Protein AF-A0A4Q9MGA5-F1 (afdb_monomer_lite)

pLDDT: mean 70.32, std 25.17, range [24.25, 98.25]

Structure (mmCIF, N/CA/C/O backbone):
data_AF-A0A4Q9MGA5-F1
#
_entry.id   AF-A0A4Q9MGA5-F1
#
loop_
_atom_site.group_PDB
_atom_site.id
_atom_site.type_symbol
_atom_site.label_atom_id
_atom_site.label_alt_id
_atom_site.label_comp_id
_atom_site.label_asym_id
_atom_site.label_entity_id
_atom_site.label_seq_id
_atom_site.pdbx_PDB_ins_code
_atom_site.Cartn_x
_atom_site.Cartn_y
_atom_site.Cartn_z
_atom_site.occupancy
_atom_site.B_iso_or_equiv
_atom_site.auth_seq_id
_atom_site.auth_comp_id
_atom_site.auth_asym_id
_atom_site.auth_atom_id
_atom_site.pdbx_PDB_model_num
ATOM 1 N N . MET A 1 1 ? -52.720 41.894 -18.701 1.00 39.31 1 MET A N 1
ATOM 2 C CA . MET A 1 1 ? -53.479 40.623 -18.697 1.00 39.31 1 MET A CA 1
ATOM 3 C C . MET A 1 1 ? -52.448 39.503 -18.619 1.00 39.31 1 MET A C 1
ATOM 5 O O . MET A 1 1 ? -51.791 39.225 -19.604 1.00 39.31 1 MET A O 1
ATOM 9 N N . SER A 1 2 ? -51.943 39.285 -17.406 1.00 37.62 2 SER A N 1
ATOM 10 C CA . SER A 1 2 ? -52.193 38.121 -16.534 1.00 37.62 2 SER A CA 1
ATOM 11 C C . SER A 1 2 ? -51.268 36.946 -16.867 1.00 37.62 2 SER A C 1
ATOM 13 O O . SER A 1 2 ? -51.545 36.134 -17.742 1.00 37.62 2 SER A O 1
ATOM 15 N N . ALA A 1 3 ? -50.133 36.943 -16.165 1.00 36.16 3 ALA A N 1
ATOM 16 C CA . ALA A 1 3 ? -49.155 35.871 -16.099 1.00 36.16 3 ALA A CA 1
ATOM 17 C C . ALA A 1 3 ? -49.636 34.812 -15.098 1.00 36.16 3 ALA A C 1
ATOM 19 O O . ALA A 1 3 ? -50.044 35.142 -13.984 1.00 36.16 3 ALA A O 1
ATOM 20 N N . SER A 1 4 ? -49.578 33.544 -15.494 1.00 39.25 4 SER A N 1
ATOM 21 C CA . SER A 1 4 ? -49.931 32.397 -14.660 1.00 39.25 4 SER A CA 1
ATOM 22 C C . SER A 1 4 ? -48.732 31.993 -13.800 1.00 39.25 4 SER A C 1
ATOM 24 O O . SER A 1 4 ? -47.827 31.297 -14.255 1.00 39.25 4 SER A O 1
ATOM 26 N N . SER A 1 5 ? -48.721 32.446 -12.551 1.00 34.19 5 SER A N 1
ATOM 27 C CA . SER A 1 5 ? -47.834 31.980 -11.486 1.00 34.19 5 SER A CA 1
ATOM 28 C C . SER A 1 5 ? -48.540 30.883 -10.683 1.00 34.19 5 SER A C 1
ATOM 30 O O . SER A 1 5 ? -49.510 31.139 -9.974 1.00 34.19 5 SER A O 1
ATOM 32 N N . VAL A 1 6 ? -48.053 29.644 -10.790 1.00 43.38 6 VAL A N 1
ATOM 33 C CA . VAL A 1 6 ? -48.483 28.529 -9.933 1.00 43.38 6 VAL A CA 1
ATOM 34 C C . VAL A 1 6 ? -47.549 28.445 -8.728 1.00 43.38 6 VAL A C 1
ATOM 36 O O . VAL A 1 6 ? -46.336 28.308 -8.863 1.00 43.38 6 VAL A O 1
ATOM 39 N N . TRP A 1 7 ? -48.151 28.559 -7.548 1.00 28.73 7 TRP A N 1
ATOM 40 C CA . TRP A 1 7 ? -47.570 28.340 -6.227 1.00 28.73 7 TRP A CA 1
ATOM 41 C C . TRP A 1 7 ? -47.505 26.847 -5.884 1.00 28.73 7 TRP A C 1
ATOM 43 O O . TRP A 1 7 ? -48.464 26.136 -6.155 1.00 28.73 7 TRP A O 1
ATOM 53 N N . TYR A 1 8 ? -46.435 26.413 -5.206 1.00 29.47 8 TYR A N 1
ATOM 54 C CA . TYR A 1 8 ? -46.438 25.489 -4.050 1.00 29.47 8 TYR A CA 1
ATOM 55 C C . TYR A 1 8 ? -45.022 25.458 -3.417 1.00 29.47 8 TYR A C 1
ATOM 57 O O . TYR A 1 8 ? -44.086 25.988 -4.017 1.00 29.47 8 TYR A O 1
ATOM 65 N N . PRO A 1 9 ? -44.840 25.001 -2.160 1.00 41.81 9 PRO A N 1
ATOM 66 C CA . PRO A 1 9 ? -44.128 25.759 -1.145 1.00 41.81 9 PRO A CA 1
ATOM 67 C C . PRO A 1 9 ? -42.752 25.180 -0.801 1.00 41.81 9 PRO A C 1
ATOM 69 O O . PRO A 1 9 ? -42.414 24.032 -1.086 1.00 41.81 9 PRO A O 1
ATOM 72 N N . ALA A 1 10 ? -41.976 26.005 -0.105 1.00 34.06 10 ALA A N 1
ATOM 73 C CA . ALA A 1 10 ? -40.736 25.633 0.546 1.00 34.06 10 ALA A CA 1
ATOM 74 C C . ALA A 1 10 ? -40.945 24.513 1.581 1.00 34.06 10 ALA A C 1
ATOM 76 O O . ALA A 1 10 ? -41.690 24.685 2.544 1.00 34.06 10 ALA A O 1
ATOM 77 N N . ILE A 1 11 ? -40.201 23.415 1.438 1.00 32.91 11 ILE A N 1
ATOM 78 C CA . ILE A 1 11 ? -39.849 22.530 2.552 1.00 32.91 11 ILE A CA 1
ATOM 79 C C . ILE A 1 11 ? -38.328 22.361 2.553 1.00 32.91 11 ILE A C 1
ATOM 81 O O . ILE A 1 11 ? -37.720 21.808 1.640 1.00 32.91 11 ILE A O 1
ATOM 85 N N . LEU A 1 12 ? -37.735 22.907 3.611 1.00 34.09 12 LEU A N 1
ATOM 86 C CA . LEU A 1 12 ? -36.367 22.707 4.067 1.00 34.09 12 LEU A CA 1
ATOM 87 C C . LEU A 1 12 ? -36.059 21.216 4.246 1.00 34.09 12 LEU A C 1
ATOM 89 O O . LEU A 1 12 ? -36.793 20.558 4.973 1.00 34.09 12 LEU A O 1
ATOM 93 N N . GLN A 1 13 ? -34.925 20.734 3.721 1.00 33.53 13 GLN A N 1
ATOM 94 C CA . GLN A 1 13 ? -34.090 19.709 4.371 1.00 33.53 13 GLN A CA 1
ATOM 95 C C . GLN A 1 13 ? -32.756 19.492 3.625 1.00 33.53 13 GLN A C 1
ATOM 97 O O . GLN A 1 13 ? -32.702 19.020 2.497 1.00 33.53 13 GLN A O 1
ATOM 102 N N . HIS A 1 14 ? -31.656 19.790 4.312 1.00 27.55 14 HIS A N 1
ATOM 103 C CA . HIS A 1 14 ? -30.298 19.278 4.084 1.00 27.55 14 HIS A CA 1
ATOM 104 C C . HIS A 1 14 ? -29.756 18.872 5.473 1.00 27.55 14 HIS A C 1
ATOM 106 O O . HIS A 1 14 ? -30.217 19.429 6.471 1.00 27.55 14 HIS A O 1
ATOM 112 N N . PRO A 1 15 ? -28.654 18.112 5.593 1.00 44.75 15 PRO A N 1
ATOM 113 C CA . PRO A 1 15 ? -28.299 16.857 4.929 1.00 44.75 15 PRO A CA 1
ATOM 114 C C . PRO A 1 15 ? -27.906 15.786 5.982 1.00 44.75 15 PRO A C 1
ATOM 116 O O . PRO A 1 15 ? -27.293 16.105 7.000 1.00 44.75 15 PRO A O 1
ATOM 119 N N . VAL A 1 16 ? -28.187 14.500 5.747 1.00 32.81 16 VAL A N 1
ATOM 120 C CA . VAL A 1 16 ? -27.732 13.416 6.642 1.00 32.81 16 VAL A CA 1
ATOM 121 C C . VAL A 1 16 ? -26.897 12.399 5.865 1.00 32.81 16 VAL A C 1
ATOM 123 O O . VAL A 1 16 ? -27.355 11.787 4.908 1.00 32.81 16 VAL A O 1
ATOM 126 N N . GLN A 1 17 ? -25.635 12.306 6.287 1.00 29.30 17 GLN A N 1
ATOM 127 C CA . GLN A 1 17 ? -24.758 11.133 6.327 1.00 29.30 17 GLN A CA 1
ATOM 128 C C . GLN A 1 17 ? -25.107 9.966 5.385 1.00 29.30 17 GLN A C 1
ATOM 130 O O . GLN A 1 17 ? -25.920 9.106 5.709 1.00 29.30 17 GLN A O 1
ATOM 135 N N . LYS A 1 18 ? -24.363 9.838 4.280 1.00 28.56 18 LYS A N 1
ATOM 136 C CA . LYS A 1 18 ? -24.155 8.533 3.639 1.00 28.56 18 LYS A CA 1
ATOM 137 C C . LYS A 1 18 ? -22.958 7.855 4.300 1.00 28.56 18 LYS A C 1
ATOM 139 O O . LYS A 1 18 ? -21.831 7.953 3.826 1.00 28.56 18 LYS A O 1
ATOM 144 N N . ALA A 1 19 ? -23.215 7.200 5.427 1.00 26.45 19 ALA A N 1
ATOM 145 C CA . ALA A 1 19 ? -22.394 6.085 5.870 1.00 26.45 19 ALA A CA 1
ATOM 146 C C . ALA A 1 19 ? -22.799 4.861 5.037 1.00 26.45 19 ALA A C 1
ATOM 148 O O . ALA A 1 19 ? -23.989 4.574 4.897 1.00 26.45 19 ALA A O 1
ATOM 149 N N . CYS A 1 20 ? -21.824 4.156 4.465 1.00 24.75 20 CYS A N 1
ATOM 150 C CA . CYS A 1 20 ? -22.040 2.843 3.868 1.00 24.75 20 CYS A CA 1
ATOM 151 C C . CYS A 1 20 ? -22.526 1.881 4.960 1.00 24.75 20 CYS A C 1
ATOM 153 O O . CYS A 1 20 ? -21.733 1.327 5.716 1.00 24.75 20 CYS A O 1
ATOM 155 N N . ALA A 1 21 ? -23.843 1.715 5.060 1.00 25.19 21 ALA A N 1
ATOM 156 C CA . ALA A 1 21 ? -24.475 0.700 5.881 1.00 25.19 21 ALA A CA 1
ATOM 157 C C . ALA A 1 21 ? -24.429 -0.635 5.129 1.00 25.19 21 ALA A C 1
ATOM 159 O O . ALA A 1 21 ? -25.092 -0.819 4.107 1.00 25.19 21 ALA A O 1
ATOM 160 N N . PHE A 1 22 ? -23.635 -1.571 5.642 1.00 24.66 22 PHE A N 1
ATOM 161 C CA . PHE A 1 22 ? -23.699 -2.974 5.256 1.00 24.66 22 PHE A CA 1
ATOM 162 C C . PHE A 1 22 ? -24.961 -3.573 5.895 1.00 24.66 22 PHE A C 1
ATOM 164 O O . PHE A 1 22 ? -24.989 -3.880 7.086 1.00 24.66 22 PHE A O 1
ATOM 171 N N . SER A 1 23 ? -26.044 -3.657 5.120 1.00 24.25 23 SER A N 1
ATOM 172 C CA . SER A 1 23 ? -27.297 -4.288 5.541 1.00 24.25 23 SER A CA 1
ATOM 173 C C . SER A 1 23 ? -27.164 -5.808 5.425 1.00 24.25 23 SER A C 1
ATOM 175 O O . SER A 1 23 ? -27.094 -6.349 4.324 1.00 24.25 23 SER A O 1
ATOM 177 N N . MET A 1 24 ? -27.110 -6.508 6.561 1.00 25.66 24 MET A N 1
ATOM 178 C CA . MET A 1 24 ? -27.266 -7.963 6.618 1.00 25.66 24 MET A CA 1
ATOM 179 C C . MET A 1 24 ? -28.742 -8.307 6.837 1.00 25.66 24 MET A C 1
ATOM 181 O O . MET A 1 24 ? -29.230 -8.352 7.968 1.00 25.66 24 MET A O 1
ATOM 185 N N . THR A 1 25 ? -29.460 -8.598 5.756 1.00 28.58 25 THR A N 1
ATOM 186 C CA . THR A 1 25 ? -30.765 -9.261 5.826 1.00 28.58 25 THR A CA 1
ATOM 187 C C . THR A 1 25 ? -30.553 -10.736 6.177 1.00 28.58 25 THR A C 1
ATOM 189 O O . THR A 1 25 ? -29.944 -11.496 5.426 1.00 28.58 25 THR A O 1
ATOM 192 N N . ARG A 1 26 ? -31.050 -11.149 7.350 1.00 35.41 26 ARG A N 1
ATOM 193 C CA . ARG A 1 26 ? -31.116 -12.552 7.786 1.00 35.41 26 ARG A CA 1
ATOM 194 C C . ARG A 1 26 ? -31.927 -13.372 6.783 1.00 35.41 26 ARG A C 1
ATOM 196 O O . ARG A 1 26 ? -33.108 -13.096 6.606 1.00 35.41 26 ARG A O 1
ATOM 203 N N . ASN A 1 27 ? -31.351 -14.447 6.250 1.00 30.09 27 ASN A N 1
ATOM 204 C CA . ASN A 1 27 ? -32.138 -15.525 5.661 1.00 30.09 27 ASN A CA 1
ATOM 205 C C . ASN A 1 27 ? -31.703 -16.872 6.257 1.00 30.09 27 ASN A C 1
ATOM 207 O O . ASN A 1 27 ? -30.634 -17.399 5.958 1.00 30.09 27 ASN A O 1
ATOM 211 N N . ARG A 1 28 ? -32.532 -17.394 7.170 1.00 40.53 28 ARG A N 1
ATOM 212 C CA . ARG A 1 28 ? -32.479 -18.776 7.663 1.00 40.53 28 ARG A CA 1
ATOM 213 C C . ARG A 1 28 ? -33.199 -19.652 6.643 1.00 40.53 28 ARG A C 1
ATOM 215 O O . ARG A 1 28 ? -34.402 -19.489 6.488 1.00 40.53 28 ARG A O 1
ATOM 222 N N . ARG A 1 29 ? -32.498 -20.622 6.056 1.00 39.16 29 ARG A N 1
ATOM 223 C CA . ARG A 1 29 ? -33.018 -21.955 5.694 1.00 39.16 29 ARG A CA 1
ATOM 224 C C . ARG A 1 29 ? -31.826 -22.859 5.381 1.00 39.16 29 ARG A C 1
ATOM 226 O O . ARG A 1 29 ? -31.153 -22.683 4.374 1.00 39.16 29 ARG A O 1
ATOM 233 N N . PHE A 1 30 ? -31.555 -23.796 6.287 1.00 37.81 30 PHE A N 1
ATOM 234 C CA . PHE A 1 30 ? -30.649 -24.916 6.051 1.00 37.81 30 PHE A CA 1
ATOM 235 C C . PHE A 1 30 ? -31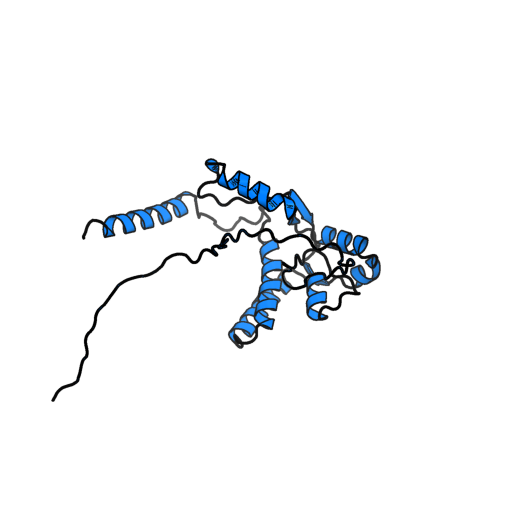.354 -25.903 5.113 1.00 37.81 30 PHE A C 1
ATOM 237 O O . PHE A 1 30 ? -32.365 -26.492 5.488 1.00 37.81 30 PHE A O 1
ATOM 244 N N . GLY A 1 31 ? -30.838 -26.038 3.892 1.00 35.66 31 GLY A N 1
ATOM 245 C CA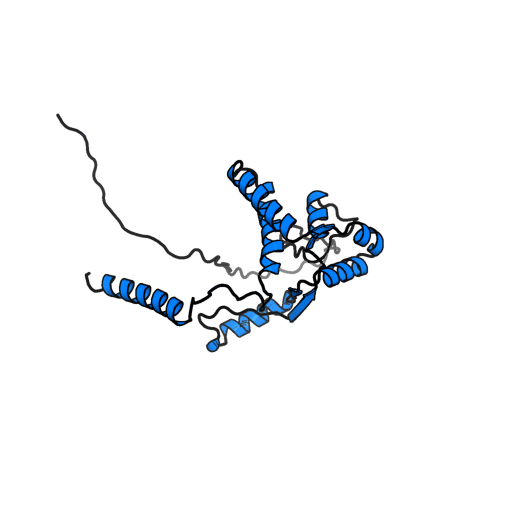 . GLY A 1 31 ? -31.177 -27.104 2.953 1.00 35.66 31 GLY A CA 1
ATOM 246 C C . GLY A 1 31 ? -30.044 -28.127 2.909 1.00 35.66 31 GLY A C 1
ATOM 247 O O . GLY A 1 31 ? -28.871 -27.764 2.939 1.00 35.66 31 GLY A O 1
ATOM 248 N N . SER A 1 32 ? -30.417 -29.400 2.895 1.00 37.56 32 SER A N 1
ATOM 249 C CA . SER A 1 32 ? -29.578 -30.597 2.988 1.00 37.56 32 SER A CA 1
ATOM 250 C C . SER A 1 32 ? -28.393 -30.651 2.012 1.00 37.56 32 SER A C 1
ATOM 252 O O . SER A 1 32 ? -28.552 -30.477 0.805 1.00 37.56 32 SER A O 1
ATOM 254 N N . LEU A 1 33 ? -27.221 -30.992 2.558 1.00 39.66 33 LEU A N 1
ATOM 255 C CA . LEU A 1 33 ? -25.966 -31.282 1.859 1.00 39.66 33 LEU A CA 1
ATOM 256 C C . LEU A 1 33 ? -26.106 -32.497 0.928 1.00 39.66 33 LEU A C 1
ATOM 258 O O . LEU A 1 33 ? -26.181 -33.636 1.388 1.00 39.66 33 LEU A O 1
ATOM 262 N N . SER A 1 34 ? -26.070 -32.248 -0.381 1.00 40.53 34 SER A N 1
ATOM 263 C CA . SER A 1 34 ? -25.799 -33.276 -1.388 1.00 40.53 34 SER A CA 1
ATOM 264 C C . SER A 1 34 ? -24.295 -33.560 -1.423 1.00 40.53 34 SER A C 1
ATOM 266 O O . SER A 1 34 ? -23.483 -32.683 -1.728 1.00 40.53 34 SER A O 1
ATOM 268 N N . LYS A 1 35 ? -23.918 -34.790 -1.067 1.00 48.59 35 LYS A N 1
ATOM 269 C CA . LYS A 1 35 ? -22.559 -35.319 -1.208 1.00 48.59 35 LYS A CA 1
ATOM 270 C C . LYS A 1 35 ? -22.405 -35.787 -2.650 1.00 48.59 35 LYS A C 1
ATOM 272 O O . LYS A 1 35 ? -22.886 -36.866 -2.956 1.00 48.59 35 LYS A O 1
ATOM 277 N N . ASN A 1 36 ? -21.829 -34.949 -3.511 1.00 41.47 36 ASN A N 1
ATOM 278 C CA . ASN A 1 36 ? -21.070 -35.312 -4.719 1.00 41.47 36 ASN A CA 1
ATOM 279 C C . ASN A 1 36 ? -20.791 -34.033 -5.518 1.00 41.47 36 ASN A C 1
ATOM 281 O O . ASN A 1 36 ? -21.505 -33.695 -6.456 1.00 41.47 36 ASN A O 1
ATOM 285 N N . SER A 1 37 ? -19.751 -33.298 -5.133 1.00 36.59 37 SER A N 1
ATOM 286 C CA . SER A 1 37 ? -19.197 -32.239 -5.975 1.00 36.59 37 SER A CA 1
ATOM 287 C C . SER A 1 37 ? -17.685 -32.302 -5.882 1.00 36.59 37 SER A C 1
ATOM 289 O O . SER A 1 37 ? -17.078 -31.849 -4.914 1.00 36.59 37 SER A O 1
ATOM 291 N N . THR A 1 38 ? -17.098 -32.909 -6.903 1.00 44.28 38 THR A N 1
ATOM 292 C CA . THR A 1 38 ? -15.671 -32.928 -7.197 1.00 44.28 38 THR A CA 1
ATOM 293 C C . THR A 1 38 ? -15.118 -31.506 -7.128 1.00 44.28 38 THR A C 1
ATOM 295 O O . THR A 1 38 ? -15.663 -30.574 -7.721 1.00 44.28 38 THR A O 1
ATOM 298 N N . SER A 1 39 ? -14.050 -31.345 -6.356 1.00 42.22 39 SER A N 1
ATOM 299 C CA . SER A 1 39 ? -13.408 -30.089 -5.983 1.00 42.22 39 SER A CA 1
ATOM 300 C C . SER A 1 39 ? -12.876 -29.335 -7.205 1.00 42.22 39 SER A C 1
ATOM 302 O O . SER A 1 39 ? -11.715 -29.469 -7.581 1.00 42.22 39 SER A O 1
ATOM 304 N N . ARG A 1 40 ? -13.718 -28.516 -7.837 1.00 35.62 40 ARG A N 1
ATOM 305 C CA . ARG A 1 40 ? -13.273 -27.483 -8.773 1.00 35.62 40 ARG A CA 1
ATOM 306 C C . ARG A 1 40 ? -13.128 -26.189 -7.982 1.00 35.62 40 ARG A C 1
ATOM 308 O O . ARG A 1 40 ? -14.116 -25.538 -7.650 1.00 35.62 40 ARG A O 1
ATOM 315 N N . THR A 1 41 ? -11.889 -25.836 -7.656 1.00 38.19 41 THR A N 1
ATOM 316 C CA . THR A 1 41 ? -11.497 -24.532 -7.110 1.00 38.19 41 THR A CA 1
ATOM 317 C C . THR A 1 41 ? -11.783 -23.443 -8.143 1.00 38.19 41 THR A C 1
ATOM 319 O O . THR A 1 41 ? -10.904 -22.974 -8.859 1.00 38.19 41 THR A O 1
ATOM 322 N N . HIS A 1 42 ? -13.042 -23.019 -8.235 1.00 31.94 42 HIS A N 1
ATOM 323 C CA . HIS A 1 42 ? -13.365 -21.714 -8.786 1.00 31.94 42 HIS A CA 1
ATOM 324 C C . HIS A 1 42 ? -12.850 -20.672 -7.789 1.00 31.94 42 HIS A C 1
ATOM 326 O O . HIS A 1 42 ? -13.506 -20.372 -6.792 1.00 31.94 42 HIS A O 1
ATOM 332 N N . LEU A 1 43 ? -11.654 -20.129 -8.045 1.00 34.03 43 LEU A N 1
ATOM 333 C CA . LEU A 1 43 ? -11.300 -18.817 -7.515 1.00 34.03 43 LEU A CA 1
ATOM 334 C C . LEU A 1 43 ? -12.329 -17.831 -8.073 1.00 34.03 43 LEU A C 1
ATOM 336 O O . LEU A 1 43 ? -12.260 -17.416 -9.227 1.00 34.03 43 LEU A O 1
ATOM 340 N N . SER A 1 44 ? -13.326 -17.522 -7.250 1.00 32.91 44 SER A N 1
ATOM 341 C CA . SER A 1 44 ? -14.288 -16.453 -7.468 1.00 32.91 44 SER A CA 1
ATOM 342 C C . SER A 1 44 ? -13.533 -15.133 -7.636 1.00 32.91 44 SER A C 1
ATOM 344 O O . SER A 1 44 ? -13.043 -14.554 -6.668 1.00 32.91 44 SER A O 1
ATOM 346 N N . THR A 1 45 ? -13.446 -14.654 -8.873 1.00 39.12 45 THR A N 1
ATOM 347 C CA . THR A 1 45 ? -12.823 -13.386 -9.279 1.00 39.12 45 THR A CA 1
ATOM 348 C C . THR A 1 45 ? -13.633 -12.142 -8.892 1.00 39.12 45 THR A C 1
ATOM 350 O O . THR A 1 45 ? -13.203 -11.030 -9.178 1.00 39.12 45 THR A O 1
ATOM 353 N N . SER A 1 46 ? -14.787 -12.273 -8.229 1.00 33.31 46 SER A N 1
ATOM 354 C CA . SER A 1 46 ? -15.751 -11.173 -8.060 1.00 33.31 46 SER A CA 1
ATOM 355 C C . SER A 1 46 ? -15.740 -10.473 -6.692 1.00 33.31 46 SER A C 1
ATOM 357 O O . SER A 1 46 ? -16.758 -9.930 -6.276 1.00 33.31 46 SER A O 1
ATOM 359 N N . GLY A 1 47 ? -14.617 -10.458 -5.971 1.00 35.97 47 GLY A N 1
ATOM 360 C CA . GLY A 1 47 ? -14.546 -9.780 -4.666 1.00 35.97 47 GLY A CA 1
ATOM 361 C C . GLY A 1 47 ? -13.142 -9.399 -4.210 1.00 35.97 47 GLY A C 1
ATOM 362 O O . GLY A 1 47 ? -12.897 -9.287 -3.012 1.00 35.97 47 GLY A O 1
ATOM 363 N N . GLY A 1 48 ? -12.202 -9.254 -5.146 1.00 38.88 48 GLY A N 1
ATOM 364 C CA . GLY A 1 48 ? -10.827 -8.899 -4.832 1.00 38.88 48 GLY A CA 1
ATOM 365 C C . GLY A 1 48 ? -10.731 -7.435 -4.428 1.00 38.88 48 GLY A C 1
ATOM 366 O O . GLY A 1 48 ? -10.574 -6.569 -5.282 1.00 38.88 48 GLY A O 1
ATOM 367 N N . GLY A 1 49 ? -10.766 -7.150 -3.127 1.00 40.00 49 GLY A N 1
ATOM 368 C CA . GLY A 1 49 ? -9.996 -6.026 -2.609 1.00 40.00 49 GLY A CA 1
ATOM 369 C C . GLY A 1 49 ? -8.546 -6.313 -2.973 1.00 40.00 49 GLY A C 1
ATOM 370 O O . GLY A 1 49 ? -7.883 -7.077 -2.274 1.00 40.00 49 GLY A O 1
ATOM 371 N N . CYS A 1 50 ? -8.107 -5.831 -4.138 1.00 47.28 50 CYS A N 1
ATOM 372 C CA . CYS A 1 50 ? -6.763 -6.062 -4.636 1.00 47.28 50 CYS A CA 1
ATOM 373 C C . CYS A 1 50 ? -5.813 -5.391 -3.654 1.00 47.28 50 CYS A C 1
ATOM 375 O O . CYS A 1 50 ? -5.583 -4.182 -3.710 1.00 47.28 50 CYS A O 1
ATOM 377 N N . ASN A 1 51 ? -5.303 -6.173 -2.706 1.00 59.78 51 ASN A N 1
ATOM 378 C CA . ASN A 1 51 ? -4.190 -5.761 -1.887 1.00 59.78 51 ASN A CA 1
ATOM 379 C C . ASN A 1 51 ? -2.977 -5.738 -2.827 1.00 59.78 51 ASN A C 1
ATOM 381 O O . ASN A 1 51 ? -2.222 -6.703 -2.901 1.00 59.78 51 ASN A O 1
ATOM 385 N N . ASN A 1 52 ? -2.831 -4.645 -3.589 1.00 66.75 52 ASN A N 1
ATOM 386 C CA . ASN A 1 52 ? -1.740 -4.370 -4.541 1.00 66.75 52 ASN A CA 1
ATOM 387 C C . ASN A 1 52 ? -0.381 -4.197 -3.837 1.00 66.75 52 ASN A C 1
ATOM 389 O O . ASN A 1 52 ? 0.544 -3.598 -4.373 1.00 66.75 52 ASN A O 1
ATOM 393 N N . PHE A 1 53 ? -0.287 -4.672 -2.599 1.00 78.81 53 PHE A N 1
ATOM 394 C CA . PHE A 1 53 ? 0.889 -4.619 -1.761 1.00 78.81 53 PHE A CA 1
ATOM 395 C C . PHE A 1 53 ? 1.950 -5.631 -2.199 1.00 78.81 53 PHE A C 1
ATOM 397 O O . PHE A 1 53 ? 3.137 -5.388 -2.006 1.00 78.81 53 PHE A O 1
ATOM 404 N N . LEU A 1 54 ? 1.533 -6.756 -2.795 1.00 89.62 54 LEU A N 1
ATOM 405 C CA . LEU A 1 54 ? 2.448 -7.729 -3.386 1.00 89.62 54 LEU A CA 1
ATOM 406 C C . LEU A 1 54 ? 2.498 -7.557 -4.911 1.00 89.62 54 LEU A C 1
ATOM 408 O O . LEU A 1 54 ? 1.438 -7.450 -5.537 1.00 89.62 54 LEU A O 1
ATOM 412 N N . PRO A 1 55 ? 3.697 -7.588 -5.519 1.00 91.56 55 PRO A N 1
ATOM 413 C CA . PRO A 1 55 ? 3.830 -7.558 -6.966 1.00 91.56 55 PRO A CA 1
ATOM 414 C C . PRO A 1 55 ? 3.203 -8.805 -7.588 1.00 91.56 55 PRO A C 1
ATOM 416 O O . PRO A 1 55 ? 3.364 -9.922 -7.085 1.00 91.56 55 PRO A O 1
ATOM 419 N N . LEU A 1 56 ? 2.503 -8.624 -8.705 1.00 91.69 56 LEU A N 1
ATOM 420 C CA . LEU A 1 56 ? 1.916 -9.742 -9.433 1.00 91.69 56 LEU A CA 1
ATOM 421 C C . LEU A 1 56 ? 3.014 -10.547 -10.148 1.00 91.69 56 LEU A C 1
ATOM 423 O O . LEU A 1 56 ? 3.937 -9.962 -10.716 1.00 91.69 56 LEU A O 1
ATOM 427 N N . PRO A 1 57 ? 2.942 -11.889 -10.153 1.00 92.12 57 PRO A N 1
ATOM 428 C CA . PRO A 1 57 ? 3.908 -12.708 -10.876 1.00 92.12 57 PRO A CA 1
ATOM 429 C C . PRO A 1 57 ? 3.769 -12.528 -12.392 1.00 92.12 57 PRO A C 1
ATOM 431 O O . PRO A 1 57 ? 2.702 -12.154 -12.891 1.00 92.12 57 PRO A O 1
ATOM 434 N N . ALA A 1 58 ? 4.824 -12.843 -13.147 1.00 88.56 58 ALA A N 1
ATOM 435 C CA . ALA A 1 58 ? 4.851 -12.670 -14.598 1.00 88.56 58 ALA A CA 1
ATOM 436 C C . ALA A 1 58 ? 3.810 -13.542 -15.315 1.00 88.56 58 ALA A C 1
ATOM 438 O O . ALA A 1 58 ? 3.310 -13.146 -16.364 1.00 88.56 58 ALA A O 1
ATOM 439 N N . ARG A 1 59 ? 3.433 -14.684 -14.727 1.00 89.88 59 ARG A N 1
ATOM 440 C CA . ARG A 1 59 ? 2.365 -15.561 -15.239 1.00 89.88 59 ARG A CA 1
ATOM 441 C C . ARG A 1 59 ? 0.938 -15.007 -15.104 1.00 89.88 59 ARG A C 1
ATOM 443 O O . ARG A 1 59 ? -0.014 -15.672 -15.520 1.00 89.88 59 ARG A O 1
ATOM 450 N N . THR A 1 60 ? 0.749 -13.847 -14.475 1.00 89.50 60 THR A N 1
ATOM 451 C CA . THR A 1 60 ? -0.591 -13.280 -14.261 1.00 89.50 60 THR A CA 1
ATOM 452 C C . THR A 1 60 ? -1.210 -12.835 -15.588 1.00 89.50 60 THR A C 1
ATOM 454 O O . THR A 1 60 ? -0.561 -12.184 -16.394 1.00 89.50 60 THR A O 1
ATOM 457 N N . ARG A 1 61 ? -2.498 -13.136 -15.803 1.00 91.44 61 ARG A N 1
ATOM 458 C CA . ARG A 1 61 ? -3.253 -12.759 -17.018 1.00 91.44 61 ARG A CA 1
ATOM 459 C C . ARG A 1 61 ? -3.898 -11.366 -16.946 1.00 91.44 61 ARG A C 1
ATOM 461 O O . ARG A 1 61 ? -4.882 -11.113 -17.635 1.00 91.44 61 ARG A O 1
ATOM 468 N N . VAL A 1 62 ? -3.408 -10.491 -16.070 1.00 88.06 62 VAL A N 1
ATOM 469 C CA . VAL A 1 62 ? -3.915 -9.113 -15.981 1.00 88.06 62 VAL A CA 1
ATOM 470 C C . VAL A 1 62 ? -3.335 -8.266 -17.120 1.00 88.06 62 VAL A C 1
ATOM 472 O O . VAL A 1 62 ? -2.244 -8.579 -17.600 1.00 88.06 62 VAL A O 1
ATOM 475 N N . PRO A 1 63 ? -4.023 -7.191 -17.545 1.00 88.75 63 PRO A N 1
ATOM 476 C CA . PRO A 1 63 ? -3.466 -6.252 -18.512 1.00 88.75 63 PRO A CA 1
ATOM 477 C C . PRO A 1 63 ? -2.075 -5.749 -18.081 1.00 88.75 63 PRO A C 1
ATOM 479 O O . PRO A 1 63 ? -1.880 -5.497 -16.886 1.00 88.75 63 PRO A O 1
ATOM 482 N N . PRO A 1 64 ? -1.119 -5.570 -19.015 1.00 85.81 64 PRO A N 1
ATOM 483 C CA . PRO A 1 64 ? 0.252 -5.168 -18.692 1.00 85.81 64 PRO A CA 1
ATOM 484 C C . PRO A 1 64 ? 0.337 -3.887 -17.863 1.00 85.81 64 PRO A C 1
ATOM 486 O O . PRO A 1 64 ? 1.123 -3.831 -16.922 1.00 85.81 64 PRO A O 1
ATOM 489 N N . ASP A 1 65 ? -0.520 -2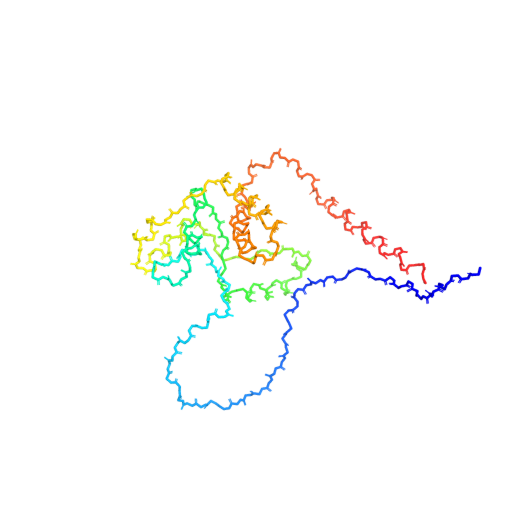.906 -18.143 1.00 83.12 65 ASP A N 1
ATOM 490 C CA . ASP A 1 65 ? -0.562 -1.647 -17.395 1.00 83.12 65 ASP A CA 1
ATOM 491 C C . ASP A 1 65 ? -0.904 -1.887 -15.919 1.00 83.12 65 ASP A C 1
ATOM 493 O O . ASP A 1 65 ? -0.269 -1.329 -15.028 1.00 83.12 65 ASP A O 1
ATOM 497 N N . VAL A 1 66 ? -1.853 -2.789 -15.646 1.00 83.31 66 VAL A N 1
ATOM 498 C CA . VAL A 1 66 ? -2.245 -3.178 -14.282 1.00 83.31 66 VAL A CA 1
ATOM 499 C C . VAL A 1 66 ? -1.118 -3.942 -13.590 1.00 83.31 66 VAL A C 1
ATOM 501 O O . VAL A 1 66 ? -0.837 -3.684 -12.421 1.00 83.31 66 VAL A O 1
ATOM 504 N N . ALA A 1 67 ? -0.439 -4.850 -14.300 1.00 88.00 67 ALA A N 1
ATOM 505 C CA . ALA A 1 67 ? 0.730 -5.544 -13.759 1.00 88.00 67 ALA A CA 1
ATOM 506 C C . ALA A 1 67 ? 1.850 -4.558 -13.401 1.00 88.00 67 ALA A C 1
ATOM 508 O O . ALA A 1 67 ? 2.396 -4.631 -12.299 1.00 88.00 67 ALA A O 1
ATOM 509 N N . ALA A 1 68 ? 2.146 -3.604 -14.290 1.00 87.94 68 ALA A N 1
ATOM 510 C CA . ALA A 1 68 ? 3.177 -2.591 -14.093 1.00 87.94 68 ALA A CA 1
ATOM 511 C C . ALA A 1 68 ? 2.944 -1.776 -12.814 1.00 87.94 68 ALA A C 1
ATOM 513 O O . ALA A 1 68 ? 3.895 -1.556 -12.065 1.00 87.94 68 ALA A O 1
ATOM 514 N N . PHE A 1 69 ? 1.689 -1.422 -12.497 1.00 85.69 69 PHE A N 1
ATOM 515 C CA . PHE A 1 69 ? 1.358 -0.738 -11.240 1.00 85.69 69 PHE A CA 1
ATOM 516 C C . PHE A 1 69 ? 1.796 -1.520 -10.001 1.00 85.69 69 PHE A C 1
ATOM 518 O O . PHE A 1 69 ? 2.319 -0.926 -9.063 1.00 85.69 69 PHE A O 1
ATOM 525 N N . THR A 1 70 ? 1.647 -2.845 -10.001 1.00 89.56 70 THR A N 1
ATOM 526 C CA . THR A 1 70 ? 2.049 -3.682 -8.856 1.00 89.56 70 THR A CA 1
ATOM 527 C C . THR A 1 70 ? 3.563 -3.828 -8.707 1.00 89.56 70 THR A C 1
ATOM 529 O O . THR A 1 70 ? 4.038 -4.267 -7.665 1.00 89.56 70 THR A O 1
ATOM 532 N N . HIS A 1 71 ? 4.335 -3.442 -9.725 1.00 91.62 71 HIS A N 1
ATOM 533 C CA . HIS A 1 71 ? 5.795 -3.438 -9.683 1.00 91.62 71 HIS A CA 1
ATOM 534 C C . HIS A 1 71 ? 6.392 -2.078 -9.282 1.00 91.62 71 HIS A C 1
ATOM 536 O O . HIS A 1 71 ? 7.617 -1.965 -9.175 1.00 91.62 71 HIS A O 1
ATOM 542 N N . LEU A 1 72 ? 5.555 -1.062 -9.047 1.00 89.81 72 LEU A N 1
ATOM 543 C CA . LEU A 1 72 ? 5.999 0.267 -8.638 1.00 89.81 72 LEU A CA 1
ATOM 544 C C . LEU A 1 72 ? 6.455 0.274 -7.175 1.00 89.81 72 LEU A C 1
ATOM 546 O O . LEU A 1 72 ? 5.691 -0.055 -6.268 1.00 89.81 72 LEU A O 1
ATOM 550 N N . ILE A 1 73 ? 7.674 0.751 -6.948 1.00 90.00 73 ILE A N 1
ATOM 551 C CA . ILE A 1 73 ? 8.236 1.026 -5.628 1.00 90.00 73 ILE A CA 1
ATOM 552 C C . ILE A 1 73 ? 8.512 2.526 -5.552 1.00 90.00 73 ILE A C 1
ATOM 554 O O . ILE A 1 73 ? 9.264 3.077 -6.347 1.00 90.00 73 ILE A O 1
ATOM 558 N N . ALA A 1 74 ? 7.907 3.221 -4.594 1.00 85.12 74 ALA A N 1
ATOM 559 C CA . ALA A 1 74 ? 8.159 4.648 -4.426 1.00 85.12 74 ALA A CA 1
ATOM 560 C C . ALA A 1 74 ? 9.494 4.888 -3.689 1.00 85.12 74 ALA A C 1
ATOM 562 O O . ALA A 1 74 ? 9.688 4.390 -2.570 1.00 85.12 74 ALA A O 1
ATOM 563 N N . GLY A 1 75 ? 10.366 5.726 -4.262 1.00 88.38 75 GLY A N 1
ATOM 564 C CA . GLY A 1 75 ? 11.729 6.035 -3.802 1.00 88.38 75 GLY A CA 1
ATOM 565 C C . GLY A 1 75 ? 12.517 4.777 -3.453 1.00 88.38 75 GLY A C 1
ATOM 566 O O . GLY A 1 75 ? 12.512 3.827 -4.215 1.00 88.38 75 GLY A O 1
ATOM 567 N N . THR A 1 76 ? 13.131 4.715 -2.272 1.00 89.31 76 THR A N 1
ATOM 568 C CA . THR A 1 76 ? 13.961 3.569 -1.848 1.00 89.31 76 THR A CA 1
ATOM 569 C C . THR A 1 76 ? 13.172 2.319 -1.428 1.00 89.31 76 THR A C 1
ATOM 571 O O . THR A 1 76 ? 13.760 1.270 -1.184 1.00 89.31 76 THR A O 1
ATOM 574 N N . GLY A 1 77 ? 11.839 2.397 -1.321 1.00 88.00 77 GLY A N 1
ATOM 575 C CA . GLY A 1 77 ? 11.006 1.299 -0.810 1.00 88.00 77 GLY A CA 1
ATOM 576 C C . GLY A 1 77 ? 11.035 1.113 0.715 1.00 88.00 77 GLY A C 1
ATOM 577 O O . GLY A 1 77 ? 10.439 0.165 1.225 1.00 88.00 77 GLY A O 1
ATOM 578 N N . GLU A 1 78 ? 11.664 2.032 1.453 1.00 90.00 78 GLU A N 1
ATOM 579 C CA . GLU A 1 78 ? 11.731 2.027 2.926 1.00 90.00 78 GLU A CA 1
ATOM 580 C C . GLU A 1 78 ? 10.422 2.454 3.605 1.00 90.00 78 GLU A C 1
ATOM 582 O O . GLU A 1 78 ? 10.254 2.270 4.813 1.00 90.00 78 GLU A O 1
ATOM 587 N N . ALA A 1 79 ? 9.487 3.017 2.832 1.00 85.19 79 ALA A N 1
ATOM 588 C CA . ALA A 1 79 ? 8.177 3.415 3.325 1.00 85.19 79 ALA A CA 1
ATOM 589 C C . ALA A 1 79 ? 7.438 2.203 3.900 1.00 85.19 79 ALA A C 1
ATOM 591 O O . ALA A 1 79 ? 7.335 1.147 3.266 1.00 85.19 79 ALA A O 1
ATOM 592 N N . ARG A 1 80 ? 6.927 2.377 5.116 1.00 89.44 80 ARG A N 1
ATOM 593 C CA . ARG A 1 80 ? 6.274 1.328 5.882 1.00 89.44 80 ARG A CA 1
ATOM 594 C C . ARG A 1 80 ? 4.760 1.398 5.722 1.00 89.44 80 ARG A C 1
ATOM 596 O O . ARG A 1 80 ? 4.175 2.475 5.728 1.00 89.44 80 ARG A O 1
ATOM 603 N N . THR A 1 81 ? 4.138 0.238 5.561 1.00 87.50 81 THR A N 1
ATOM 604 C CA . THR A 1 81 ? 2.687 0.079 5.441 1.00 87.50 81 THR A CA 1
ATOM 605 C C . THR A 1 81 ? 2.184 -0.767 6.598 1.00 87.50 81 THR A C 1
ATOM 607 O O . THR A 1 81 ? 2.770 -1.802 6.916 1.00 87.50 81 THR A O 1
ATOM 610 N N . LEU A 1 82 ? 1.093 -0.325 7.221 1.00 92.50 82 LEU A N 1
ATOM 611 C CA . LEU A 1 82 ? 0.410 -1.085 8.261 1.00 92.50 82 LEU A CA 1
ATOM 612 C C . LEU A 1 82 ? -0.427 -2.186 7.608 1.00 92.50 82 LEU A C 1
ATOM 614 O O . LEU A 1 82 ? -1.267 -1.904 6.751 1.00 92.50 82 LEU A O 1
ATOM 618 N N . VAL A 1 83 ? -0.199 -3.431 8.011 1.00 92.31 83 VAL A N 1
ATOM 619 C CA . VAL A 1 83 ? -0.888 -4.609 7.477 1.00 92.31 83 VAL A CA 1
ATOM 620 C C . VAL A 1 83 ? -1.604 -5.324 8.619 1.00 92.31 83 VAL A C 1
ATOM 622 O O . VAL A 1 83 ? -1.126 -5.381 9.751 1.00 92.31 83 VAL A O 1
ATOM 625 N N . THR A 1 84 ? -2.795 -5.835 8.323 1.00 93.75 84 THR A N 1
ATOM 626 C CA . THR A 1 84 ? -3.622 -6.598 9.263 1.00 93.75 84 THR A CA 1
ATOM 627 C C . THR A 1 84 ? -4.024 -7.906 8.604 1.00 93.75 84 THR A C 1
ATOM 629 O O . THR A 1 84 ? -4.419 -7.903 7.433 1.00 93.75 84 THR A O 1
ATOM 632 N N . ASP A 1 85 ? -3.958 -9.014 9.340 1.00 93.81 85 ASP A N 1
ATOM 633 C CA . ASP A 1 85 ? -4.538 -10.271 8.874 1.00 93.81 85 ASP A CA 1
ATOM 634 C C . ASP A 1 85 ? -6.056 -10.086 8.729 1.00 93.81 85 ASP A C 1
ATOM 636 O O . ASP A 1 85 ? -6.753 -9.693 9.669 1.00 93.81 85 ASP A O 1
ATOM 640 N N . LEU A 1 86 ? -6.589 -10.406 7.548 1.00 93.69 86 LEU A N 1
ATOM 641 C CA . LEU A 1 86 ? -8.019 -10.338 7.250 1.00 93.69 86 LEU A CA 1
ATOM 642 C C . LEU A 1 86 ? -8.863 -11.066 8.312 1.00 93.69 86 LEU A C 1
ATOM 644 O O . LEU A 1 86 ? -9.949 -10.606 8.668 1.00 93.69 86 LEU A O 1
ATOM 648 N N . ARG A 1 87 ? -8.349 -12.173 8.861 1.00 95.56 87 ARG A N 1
ATOM 649 C CA . ARG A 1 87 ? -9.016 -12.976 9.900 1.00 95.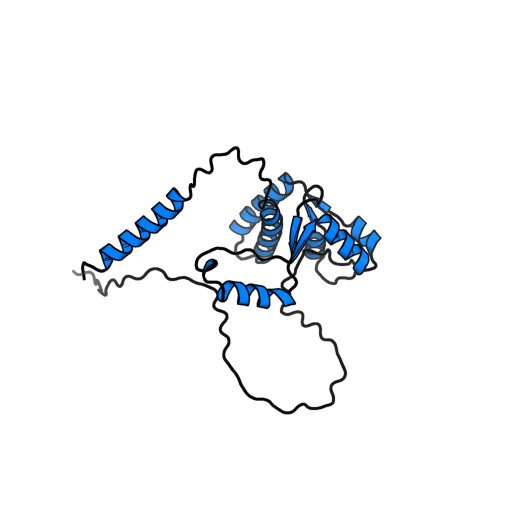56 87 ARG A CA 1
ATOM 650 C C . ARG A 1 87 ? -9.121 -12.244 11.241 1.00 95.56 87 ARG A C 1
ATOM 652 O O . ARG A 1 87 ? -10.007 -12.557 12.034 1.00 95.56 87 ARG A O 1
ATOM 659 N N . ARG A 1 88 ? -8.239 -11.274 11.503 1.00 96.25 88 ARG A N 1
ATOM 660 C CA . ARG A 1 88 ? -8.186 -10.497 12.752 1.00 96.25 88 ARG A CA 1
ATOM 661 C C . ARG A 1 88 ? -8.989 -9.204 12.704 1.00 96.25 88 ARG A C 1
ATOM 663 O O . ARG A 1 88 ? -9.329 -8.685 13.766 1.00 96.25 88 ARG A O 1
ATOM 670 N N . ILE A 1 89 ? -9.378 -8.722 11.521 1.00 95.88 89 ILE A N 1
ATOM 671 C CA . ILE A 1 89 ? -10.173 -7.488 11.386 1.00 95.88 89 ILE A CA 1
ATOM 672 C C . ILE A 1 89 ? -11.447 -7.550 12.240 1.00 95.88 89 ILE A C 1
ATOM 674 O O . ILE A 1 89 ? -11.726 -6.622 12.995 1.00 95.88 89 ILE A O 1
ATOM 678 N N . GLY A 1 90 ? -12.185 -8.666 12.197 1.00 96.44 90 GLY A N 1
ATOM 679 C CA . GLY A 1 90 ? -13.400 -8.835 13.003 1.00 96.44 90 GLY A CA 1
ATOM 680 C C . GLY A 1 90 ? -13.147 -8.759 14.514 1.00 96.44 90 GLY A C 1
ATOM 681 O O . GLY A 1 90 ? -13.949 -8.176 15.242 1.00 96.44 90 GLY A O 1
ATOM 682 N N . LEU A 1 91 ? -12.007 -9.280 14.983 1.00 98.00 91 LEU A N 1
ATOM 683 C CA . LEU A 1 91 ? -11.613 -9.221 16.392 1.00 98.00 91 LEU A CA 1
ATOM 684 C C . LEU A 1 91 ? -11.297 -7.786 16.826 1.00 98.00 91 LEU A C 1
ATOM 686 O O . LEU A 1 91 ? -11.733 -7.362 17.896 1.00 98.00 91 LEU A O 1
ATOM 690 N N . TYR A 1 92 ? -10.564 -7.035 16.000 1.00 97.69 92 TYR A N 1
ATOM 691 C CA . TYR A 1 92 ? -10.280 -5.628 16.276 1.00 97.69 92 TYR A CA 1
ATOM 692 C C . TYR A 1 92 ? -11.561 -4.801 16.331 1.00 97.69 92 TYR A C 1
ATOM 694 O O . TYR A 1 92 ? -11.761 -4.061 17.291 1.00 97.69 92 TYR A O 1
ATOM 702 N N . VAL A 1 93 ? -12.467 -4.987 15.368 1.00 97.88 93 VAL A N 1
ATOM 703 C CA . VAL A 1 93 ? -13.760 -4.288 15.350 1.00 97.88 93 VAL A CA 1
ATOM 704 C C . VAL A 1 93 ? -14.586 -4.620 16.595 1.00 97.88 93 VAL A C 1
ATOM 706 O O . VAL A 1 93 ? -15.097 -3.707 17.237 1.00 97.88 93 VAL A O 1
ATOM 709 N N . ALA A 1 94 ? -14.676 -5.895 16.987 1.00 98.19 94 ALA A N 1
ATOM 710 C CA . ALA A 1 94 ? -15.417 -6.294 18.184 1.00 98.19 94 ALA A CA 1
ATOM 711 C C . ALA A 1 94 ? -14.868 -5.629 19.460 1.00 98.19 94 ALA A C 1
ATOM 713 O O . ALA A 1 94 ? -15.647 -5.146 20.280 1.00 98.19 94 ALA A O 1
ATOM 714 N N . ARG A 1 95 ? -13.538 -5.546 19.604 1.00 97.81 95 ARG A N 1
ATOM 715 C CA . ARG A 1 95 ? -12.887 -4.861 20.735 1.00 97.81 95 ARG A CA 1
ATOM 716 C C . ARG A 1 95 ? -13.160 -3.357 20.731 1.00 97.81 95 ARG A C 1
ATOM 718 O O . ARG A 1 95 ? -13.509 -2.816 21.770 1.00 97.81 95 ARG A O 1
ATOM 725 N N . ILE A 1 96 ? -13.063 -2.709 19.569 1.00 97.75 96 ILE A N 1
ATOM 726 C CA . ILE A 1 96 ? -13.316 -1.267 19.411 1.00 97.75 96 ILE A CA 1
ATOM 727 C C . ILE A 1 96 ? -14.775 -0.908 19.727 1.00 97.75 96 ILE A C 1
ATOM 729 O O . ILE A 1 96 ? -15.045 0.161 20.261 1.00 97.75 96 ILE A O 1
ATOM 733 N N . VAL A 1 97 ? -15.737 -1.768 19.390 1.00 97.88 97 VAL A N 1
ATOM 734 C CA . VAL A 1 97 ? -17.153 -1.509 19.706 1.00 97.88 97 VAL A CA 1
ATOM 735 C C . VAL A 1 97 ? -17.445 -1.725 21.193 1.00 97.88 97 VAL A C 1
ATOM 737 O O . VAL A 1 97 ? -18.281 -1.024 21.757 1.00 97.88 97 VAL A O 1
ATOM 740 N N . ALA A 1 98 ? -16.775 -2.691 21.825 1.00 98.25 98 ALA A N 1
ATOM 741 C CA . ALA A 1 98 ? -16.981 -3.014 23.234 1.00 98.25 98 ALA A CA 1
ATOM 742 C C . ALA A 1 98 ? -16.292 -2.033 24.201 1.00 98.25 98 ALA A C 1
ATOM 744 O O . ALA A 1 98 ? -16.718 -1.922 25.349 1.00 98.25 98 ALA A O 1
ATOM 745 N N . ASP A 1 99 ? -15.237 -1.343 23.765 1.00 98.25 99 ASP A N 1
ATOM 746 C CA . ASP A 1 99 ? -14.481 -0.413 24.600 1.00 98.25 99 ASP A CA 1
ATOM 747 C C . ASP A 1 99 ? -15.138 0.988 24.624 1.00 98.25 99 ASP A C 1
ATOM 749 O O . ASP A 1 99 ? -15.215 1.668 23.597 1.00 98.25 99 ASP A O 1
ATOM 753 N N . PRO A 1 100 ? -15.620 1.484 25.781 1.00 97.88 100 PRO A N 1
ATOM 754 C CA . PRO A 1 100 ? -16.186 2.828 25.869 1.00 97.88 100 PRO A CA 1
ATOM 755 C C . PRO A 1 100 ? -15.154 3.937 25.601 1.00 97.88 100 PRO A C 1
ATOM 757 O O . PRO A 1 100 ? -15.550 5.051 25.251 1.00 97.88 100 PRO A O 1
ATOM 760 N N . GLN A 1 101 ? -13.848 3.665 25.732 1.00 98.00 101 GLN A N 1
ATOM 761 C CA . GLN A 1 101 ? -12.786 4.644 25.471 1.00 98.00 101 GLN A CA 1
ATOM 762 C C . GLN A 1 101 ? -12.603 4.943 23.981 1.00 98.00 101 GLN A C 1
ATOM 764 O O . GLN A 1 101 ? -12.074 5.996 23.625 1.00 98.00 101 GLN A O 1
ATOM 769 N N . THR A 1 102 ? -13.055 4.056 23.096 1.00 98.00 102 THR A N 1
ATOM 770 C CA . THR A 1 102 ? -12.966 4.244 21.642 1.00 98.00 102 THR A CA 1
ATOM 771 C C . THR A 1 102 ? -14.208 4.912 21.048 1.00 98.00 102 THR A C 1
ATOM 773 O O . THR A 1 102 ? -14.229 5.236 19.857 1.00 98.00 102 THR A O 1
ATOM 776 N N . LEU A 1 103 ? -15.235 5.195 21.858 1.00 97.31 103 LEU A N 1
ATOM 777 C CA . LEU A 1 103 ? -16.456 5.857 21.402 1.00 97.31 103 LEU A CA 1
ATOM 778 C C . LEU A 1 103 ? -16.167 7.289 20.919 1.00 97.31 103 LEU A C 1
ATOM 780 O O . LEU A 1 103 ? -15.672 8.124 21.667 1.00 97.31 103 LEU A O 1
ATOM 784 N N . ASN A 1 104 ? -16.548 7.600 19.676 1.00 96.50 104 ASN A N 1
ATOM 785 C CA . ASN A 1 104 ? -16.288 8.887 19.006 1.00 96.50 104 ASN A CA 1
ATOM 786 C C . ASN A 1 104 ? -14.801 9.210 18.766 1.00 96.50 104 ASN A C 1
ATOM 788 O O . ASN A 1 104 ? -14.457 10.374 18.538 1.00 96.50 104 ASN A O 1
ATOM 792 N N . HIS A 1 105 ? -13.928 8.200 18.766 1.00 97.06 105 HIS A N 1
ATOM 793 C CA . HIS A 1 105 ? -12.510 8.362 18.461 1.00 97.06 105 HIS A CA 1
ATOM 794 C C . HIS A 1 105 ? -12.121 7.600 17.183 1.00 97.06 105 HIS A C 1
ATOM 796 O O . HIS A 1 105 ? -12.592 6.484 16.965 1.00 97.06 105 HIS A O 1
ATOM 802 N N . PRO A 1 106 ? -11.260 8.170 16.317 1.00 96.31 106 PRO A N 1
ATOM 803 C CA . PRO A 1 106 ? -10.652 7.406 15.237 1.00 96.31 106 PRO A CA 1
ATOM 804 C C . PRO A 1 106 ? -9.647 6.409 15.827 1.00 96.31 106 PRO A C 1
ATOM 806 O O . PRO A 1 106 ? -8.739 6.802 16.558 1.00 96.31 106 PRO A O 1
ATOM 809 N N . VAL A 1 107 ? -9.800 5.128 15.495 1.00 96.75 107 VAL A N 1
ATOM 810 C CA . VAL A 1 107 ? -8.913 4.050 15.951 1.00 96.75 107 VAL A CA 1
ATOM 811 C C . VAL A 1 107 ? -8.218 3.427 14.749 1.00 96.75 107 VAL A C 1
ATOM 813 O O . VAL A 1 107 ? -8.856 3.138 13.738 1.00 96.75 107 VAL A O 1
ATOM 816 N N . ILE A 1 108 ? -6.910 3.210 14.868 1.00 95.56 108 ILE A N 1
ATOM 817 C CA . ILE A 1 108 ? -6.110 2.464 13.896 1.00 95.56 108 ILE A CA 1
ATOM 818 C C . ILE A 1 108 ? -5.694 1.162 14.577 1.00 95.56 108 ILE A C 1
ATOM 820 O O . ILE A 1 108 ? -5.107 1.195 15.656 1.00 95.56 108 ILE A O 1
ATOM 824 N N . ALA A 1 109 ? -6.005 0.031 13.951 1.00 95.31 109 ALA A N 1
ATOM 825 C CA . ALA A 1 109 ? -5.570 -1.291 14.384 1.00 95.31 109 ALA A CA 1
ATOM 826 C C . ALA A 1 109 ? -4.723 -1.920 13.275 1.00 95.31 109 ALA A C 1
ATOM 828 O O . ALA A 1 109 ? -5.084 -1.824 12.103 1.00 95.31 109 ALA A O 1
ATOM 829 N N . TRP A 1 110 ? -3.597 -2.523 13.650 1.00 96.69 110 TRP A N 1
ATOM 830 C CA . TRP A 1 110 ? -2.709 -3.237 12.739 1.00 96.69 110 TRP A CA 1
ATOM 831 C C . TRP A 1 110 ? -1.978 -4.359 13.476 1.00 96.69 110 TRP A C 1
ATOM 833 O O . TRP A 1 110 ? -1.816 -4.296 14.696 1.00 96.69 110 TRP A O 1
ATOM 843 N N . ASP A 1 111 ? -1.558 -5.380 12.731 1.00 95.19 111 ASP A N 1
ATOM 844 C CA . ASP A 1 111 ? -0.753 -6.488 13.254 1.00 95.19 111 ASP A CA 1
ATOM 845 C C . ASP A 1 111 ? 0.738 -6.214 13.039 1.00 95.19 111 ASP A C 1
ATOM 847 O O . ASP A 1 111 ? 1.544 -6.314 13.962 1.00 95.19 111 ASP A O 1
ATOM 851 N N . GLU A 1 112 ? 1.094 -5.848 11.807 1.00 93.88 112 GLU A N 1
ATOM 852 C CA . GLU A 1 112 ? 2.478 -5.726 11.363 1.00 93.88 112 GLU A CA 1
ATOM 853 C C . GLU A 1 112 ? 2.706 -4.419 10.606 1.00 93.88 112 GLU A C 1
ATOM 855 O O . GLU A 1 112 ? 1.795 -3.823 10.026 1.00 93.88 112 GLU A O 1
ATOM 860 N N . GLU A 1 113 ? 3.959 -3.981 10.604 1.00 93.06 113 GLU A N 1
ATOM 861 C CA . GLU A 1 113 ? 4.429 -2.850 9.823 1.00 93.06 113 GLU A CA 1
ATOM 862 C C . GLU A 1 113 ? 5.479 -3.361 8.830 1.00 93.06 113 GLU A C 1
ATOM 864 O O . GLU A 1 113 ? 6.535 -3.857 9.225 1.00 93.06 113 GLU A O 1
ATOM 869 N N . VAL A 1 114 ? 5.185 -3.264 7.534 1.00 91.88 114 VAL A N 1
ATOM 870 C CA . VAL A 1 114 ? 5.997 -3.888 6.482 1.00 91.88 114 VAL A CA 1
ATOM 871 C C . VAL A 1 114 ? 6.516 -2.827 5.518 1.00 91.88 114 VAL A C 1
ATOM 873 O O . VAL A 1 114 ? 5.756 -2.006 5.007 1.00 91.88 114 VAL A O 1
ATOM 876 N N . GLN A 1 115 ? 7.824 -2.843 5.254 1.00 92.12 115 GLN A N 1
ATOM 877 C CA . GLN A 1 115 ? 8.435 -2.002 4.222 1.00 92.12 115 GLN A CA 1
ATOM 878 C C . GLN A 1 115 ? 7.977 -2.442 2.828 1.00 92.12 115 GLN A C 1
ATOM 880 O O . GLN A 1 115 ? 7.914 -3.639 2.543 1.00 92.12 115 GLN A O 1
ATOM 885 N N . SER A 1 116 ? 7.711 -1.488 1.936 1.00 89.25 116 SER A N 1
ATOM 886 C CA . SER A 1 116 ? 7.295 -1.781 0.556 1.00 89.25 116 SER A CA 1
ATOM 887 C C . SER A 1 116 ? 8.304 -2.678 -0.172 1.00 89.25 116 SER A C 1
ATOM 889 O O . SER A 1 116 ? 7.907 -3.662 -0.794 1.00 89.25 116 SER A O 1
ATOM 891 N N . LEU A 1 117 ? 9.607 -2.428 -0.012 1.00 93.62 117 LEU A N 1
ATOM 892 C CA . LEU A 1 117 ? 10.643 -3.288 -0.590 1.00 93.62 117 LEU A CA 1
ATOM 893 C C . LEU A 1 117 ? 10.547 -4.730 -0.070 1.00 93.62 117 LEU A C 1
ATOM 895 O O . LEU A 1 117 ? 10.616 -5.685 -0.841 1.00 93.62 117 LEU A O 1
ATOM 899 N N . ARG A 1 118 ? 10.312 -4.888 1.237 1.00 93.94 118 ARG A N 1
ATOM 900 C CA . ARG A 1 118 ? 10.172 -6.202 1.868 1.00 93.94 118 ARG A CA 1
ATOM 901 C C . ARG A 1 118 ? 8.953 -6.959 1.346 1.00 93.94 118 ARG A C 1
ATOM 903 O O . ARG A 1 118 ? 9.014 -8.174 1.176 1.00 93.94 118 ARG A O 1
ATOM 910 N N . ALA A 1 119 ? 7.862 -6.256 1.058 1.00 92.06 119 ALA A N 1
ATOM 911 C CA . ALA A 1 119 ? 6.683 -6.843 0.430 1.00 92.06 119 ALA A CA 1
ATOM 912 C C . ALA A 1 119 ? 7.002 -7.412 -0.959 1.00 92.06 119 ALA A C 1
ATOM 914 O O . ALA A 1 119 ? 6.608 -8.536 -1.275 1.00 92.06 119 ALA A O 1
ATOM 915 N N . HIS A 1 120 ? 7.784 -6.680 -1.758 1.00 93.56 120 HIS A N 1
ATOM 916 C CA . HIS A 1 120 ? 8.234 -7.154 -3.066 1.00 93.56 120 HIS A CA 1
ATOM 917 C C . HIS A 1 120 ? 9.113 -8.398 -2.957 1.00 93.56 120 HIS A C 1
ATOM 919 O O . HIS A 1 120 ? 8.860 -9.375 -3.657 1.00 93.56 120 HIS A O 1
ATOM 925 N N . GLU A 1 121 ? 10.070 -8.417 -2.029 1.00 94.81 121 GLU A N 1
ATOM 926 C CA . GLU A 1 121 ? 10.907 -9.598 -1.773 1.00 94.81 121 GLU A CA 1
ATOM 927 C C . GLU A 1 121 ? 10.081 -10.827 -1.368 1.00 94.81 121 GLU A C 1
ATOM 929 O O . GLU A 1 121 ? 10.373 -11.951 -1.784 1.00 94.81 121 GLU A O 1
ATOM 934 N N . ILE A 1 122 ? 9.032 -10.632 -0.560 1.00 93.56 122 ILE A N 1
ATOM 935 C CA . ILE A 1 122 ? 8.108 -11.710 -0.196 1.00 93.56 122 ILE A CA 1
ATOM 936 C C . ILE A 1 122 ? 7.363 -12.204 -1.440 1.00 93.56 122 ILE A C 1
ATOM 938 O O . ILE A 1 122 ? 7.315 -13.415 -1.659 1.00 93.56 122 ILE A O 1
ATOM 942 N N . GLY A 1 123 ? 6.824 -11.296 -2.260 1.00 92.19 123 GLY A N 1
ATOM 943 C CA . GLY A 1 123 ? 6.130 -11.643 -3.503 1.00 92.19 123 GLY A CA 1
ATOM 944 C C . GLY A 1 123 ? 7.021 -12.412 -4.481 1.00 92.19 123 GLY A C 1
ATOM 945 O O . GLY A 1 123 ? 6.612 -13.442 -5.010 1.00 92.19 123 GLY A O 1
ATOM 946 N N . GLU A 1 124 ? 8.265 -11.970 -4.646 1.00 94.12 124 GLU A N 1
ATOM 947 C CA . GLU A 1 124 ? 9.298 -12.612 -5.469 1.00 94.12 124 GLU A CA 1
ATOM 948 C C . GLU A 1 124 ? 9.655 -14.019 -4.984 1.00 94.12 124 GLU A C 1
ATOM 950 O O . GLU A 1 124 ? 9.787 -14.946 -5.783 1.00 94.12 124 GLU A O 1
ATOM 955 N N . ARG A 1 125 ? 9.801 -14.194 -3.668 1.00 94.19 125 ARG A N 1
ATOM 956 C CA . ARG A 1 125 ? 10.122 -15.494 -3.072 1.00 94.19 125 ARG A CA 1
ATOM 957 C C . ARG A 1 125 ? 8.955 -16.472 -3.186 1.00 94.19 125 ARG A C 1
ATOM 959 O O . ARG A 1 125 ? 9.170 -17.647 -3.459 1.00 94.19 125 ARG A O 1
ATOM 966 N N . VAL A 1 126 ? 7.730 -16.003 -2.947 1.00 93.50 126 VAL A N 1
ATOM 967 C CA . VAL A 1 126 ? 6.525 -16.852 -2.933 1.00 93.50 126 VAL A CA 1
ATOM 968 C C . VAL A 1 126 ? 6.053 -17.193 -4.350 1.00 93.50 126 VAL A C 1
ATOM 970 O O . VAL A 1 126 ? 5.457 -18.249 -4.556 1.00 93.50 126 VAL A O 1
ATOM 973 N N . SER A 1 127 ? 6.324 -16.344 -5.344 1.00 91.81 127 SER A N 1
ATOM 974 C CA . SER A 1 127 ? 5.921 -16.604 -6.730 1.00 91.81 127 SER A CA 1
ATOM 975 C C . SER A 1 127 ? 6.709 -17.730 -7.404 1.00 91.81 127 SER A C 1
ATOM 977 O O . SER A 1 127 ? 6.167 -18.376 -8.308 1.00 91.81 127 SER A O 1
ATOM 979 N N . GLY A 1 128 ? 7.961 -17.949 -6.983 1.00 93.88 128 GLY A N 1
ATOM 980 C CA . GLY A 1 128 ? 8.936 -18.797 -7.676 1.00 93.88 128 GLY A CA 1
ATOM 981 C C . GLY A 1 128 ? 9.569 -18.135 -8.910 1.00 93.88 128 GLY A C 1
ATOM 982 O O . GLY A 1 128 ? 10.320 -18.783 -9.627 1.00 93.88 128 GLY A O 1
ATOM 983 N N . GLU A 1 129 ? 9.281 -16.854 -9.161 1.00 92.56 129 GLU A N 1
ATOM 984 C CA . GLU A 1 129 ? 9.711 -16.089 -10.346 1.00 92.56 129 GLU A CA 1
ATOM 985 C C . GLU A 1 129 ? 10.591 -14.890 -9.946 1.00 92.56 129 GLU A C 1
ATOM 987 O O . GLU A 1 129 ? 10.518 -13.814 -10.542 1.00 92.56 129 GLU A O 1
ATOM 992 N N . GLY A 1 130 ? 11.400 -15.056 -8.896 1.00 92.44 130 GLY A N 1
ATOM 993 C CA . GLY A 1 130 ? 12.092 -13.957 -8.221 1.00 92.44 130 GLY A CA 1
ATOM 994 C C . GLY A 1 130 ? 12.906 -13.054 -9.151 1.00 92.44 130 GLY A C 1
ATOM 995 O O . GLY A 1 130 ? 12.716 -11.842 -9.129 1.00 92.44 130 GLY A O 1
ATOM 996 N N . ASP A 1 131 ? 13.761 -13.614 -10.008 1.00 94.19 131 ASP A N 1
ATOM 997 C CA . ASP A 1 131 ? 14.639 -12.809 -10.871 1.00 94.19 131 ASP A CA 1
ATOM 998 C C . ASP A 1 131 ? 13.864 -12.062 -11.966 1.00 94.19 131 ASP A C 1
ATOM 1000 O O . ASP A 1 131 ? 14.101 -10.876 -12.205 1.00 94.19 131 ASP A O 1
ATOM 1004 N N . ALA A 1 132 ? 12.860 -12.713 -12.561 1.00 93.19 132 ALA A N 1
ATOM 1005 C CA . ALA A 1 132 ? 11.976 -12.090 -13.545 1.00 93.19 132 ALA A CA 1
ATOM 1006 C C . ALA A 1 132 ? 11.133 -10.958 -12.933 1.00 93.19 132 ALA A C 1
ATOM 1008 O O . ALA A 1 132 ? 10.826 -9.976 -13.609 1.00 93.19 132 ALA A O 1
ATOM 1009 N N . MET A 1 133 ? 10.757 -11.079 -11.658 1.00 93.50 133 MET A N 1
ATOM 1010 C CA . MET A 1 133 ? 10.012 -10.047 -10.937 1.00 93.50 133 MET A CA 1
ATOM 1011 C C . MET A 1 133 ? 10.906 -8.895 -10.468 1.00 93.50 133 MET A C 1
ATOM 1013 O O . MET A 1 133 ? 10.500 -7.738 -10.586 1.00 93.50 133 MET A O 1
ATOM 1017 N N . LYS A 1 134 ? 12.136 -9.175 -10.016 1.00 94.62 134 LYS A N 1
ATOM 1018 C CA . LYS A 1 134 ? 13.127 -8.141 -9.672 1.00 94.62 134 LYS A CA 1
ATOM 1019 C C . LYS A 1 134 ? 13.450 -7.251 -10.867 1.00 94.62 134 LYS A C 1
ATOM 1021 O O . LYS A 1 134 ? 13.490 -6.034 -10.717 1.00 94.62 134 LYS A O 1
ATOM 1026 N N . ALA A 1 135 ? 13.607 -7.846 -12.051 1.00 94.50 135 ALA A N 1
ATOM 1027 C CA . ALA A 1 135 ? 13.872 -7.117 -13.292 1.00 94.50 135 ALA A CA 1
ATOM 1028 C C . ALA A 1 135 ? 12.738 -6.155 -13.698 1.00 94.50 135 ALA A C 1
ATOM 1030 O O . ALA A 1 135 ? 12.967 -5.224 -14.462 1.00 94.50 135 ALA A O 1
ATOM 1031 N N . LYS A 1 136 ? 11.518 -6.365 -13.186 1.00 93.25 136 LYS A N 1
ATOM 1032 C CA . LYS A 1 136 ? 10.344 -5.530 -13.477 1.00 93.25 136 LYS A CA 1
ATOM 1033 C C . LYS A 1 136 ? 10.114 -4.412 -12.465 1.00 93.25 136 LYS A C 1
ATOM 1035 O O . LYS A 1 136 ? 9.162 -3.659 -12.640 1.00 93.25 136 LYS A O 1
ATOM 1040 N N . ARG A 1 137 ? 10.923 -4.304 -11.404 1.00 93.69 137 ARG A N 1
ATOM 1041 C CA . ARG A 1 137 ? 10.765 -3.247 -10.394 1.00 93.69 137 ARG A CA 1
ATOM 1042 C C . ARG A 1 137 ? 10.917 -1.875 -11.042 1.00 93.69 137 ARG A C 1
ATOM 1044 O O . ARG A 1 137 ? 11.901 -1.610 -11.726 1.00 93.69 137 ARG A O 1
ATOM 1051 N N . ILE A 1 138 ? 9.958 -0.999 -10.775 1.00 91.69 138 ILE A N 1
ATOM 1052 C CA . ILE A 1 138 ? 9.978 0.379 -11.259 1.00 91.69 138 ILE A CA 1
ATOM 1053 C C . ILE A 1 138 ? 10.069 1.284 -10.040 1.00 91.69 138 ILE A C 1
ATOM 1055 O O . ILE A 1 138 ? 9.117 1.399 -9.270 1.00 91.69 138 ILE A O 1
ATOM 1059 N N . TYR A 1 139 ? 11.220 1.921 -9.867 1.00 91.50 139 TYR A N 1
ATOM 1060 C CA . TYR A 1 139 ? 11.416 2.903 -8.813 1.00 91.50 139 TYR A CA 1
ATOM 1061 C C . TYR A 1 139 ? 10.887 4.263 -9.272 1.00 91.50 139 TYR A C 1
ATOM 1063 O O . TYR A 1 139 ? 11.270 4.752 -10.334 1.00 91.50 139 TYR A O 1
ATOM 1071 N N . LEU A 1 140 ? 9.974 4.846 -8.496 1.00 89.44 140 LEU A N 1
ATOM 1072 C CA . LEU A 1 140 ? 9.377 6.151 -8.779 1.00 89.44 140 LEU A CA 1
ATOM 1073 C C . LEU A 1 140 ? 9.828 7.186 -7.761 1.00 89.44 140 LEU A C 1
ATOM 1075 O O . LEU A 1 140 ? 9.563 7.045 -6.562 1.00 89.44 140 LEU A O 1
ATOM 1079 N N . GLU A 1 141 ? 10.419 8.270 -8.249 1.00 89.56 141 GLU A N 1
ATOM 1080 C CA . GLU A 1 141 ? 10.783 9.397 -7.400 1.00 89.56 141 GLU A CA 1
ATOM 1081 C C . GLU A 1 141 ? 9.532 10.141 -6.892 1.00 89.56 141 GLU A C 1
ATOM 1083 O O . GLU A 1 141 ? 8.502 10.190 -7.581 1.00 89.56 141 GLU A O 1
ATOM 1088 N N . PRO A 1 142 ? 9.574 10.728 -5.679 1.00 83.25 142 PRO A N 1
ATOM 1089 C CA . PRO A 1 142 ? 8.431 11.430 -5.093 1.00 83.25 142 PRO A CA 1
ATOM 1090 C C . PRO A 1 142 ? 7.816 12.486 -6.024 1.00 83.25 142 PRO A C 1
ATOM 1092 O O . PRO A 1 142 ? 6.589 12.614 -6.106 1.00 83.25 142 PRO A O 1
ATOM 1095 N N . GLU A 1 143 ? 8.654 13.224 -6.747 1.00 87.69 143 GLU A N 1
ATOM 1096 C CA . GLU A 1 143 ? 8.258 14.299 -7.656 1.00 87.69 143 GLU A CA 1
ATOM 1097 C C . GLU A 1 143 ? 7.499 13.750 -8.868 1.00 87.69 143 GLU A C 1
ATOM 1099 O O . GLU A 1 143 ? 6.509 14.343 -9.307 1.00 87.69 143 GLU A O 1
ATOM 1104 N N . GLN A 1 144 ? 7.913 12.582 -9.370 1.00 88.75 144 GLN A N 1
ATOM 1105 C CA . GLN A 1 144 ? 7.253 11.901 -10.485 1.00 88.75 144 GLN A CA 1
ATOM 1106 C C . GLN A 1 144 ? 5.850 11.438 -10.090 1.00 88.75 144 GLN A C 1
ATOM 1108 O O . GLN A 1 144 ? 4.912 11.601 -10.869 1.00 88.75 144 GLN A O 1
ATOM 1113 N N . VAL A 1 145 ? 5.678 10.942 -8.860 1.00 84.38 145 VAL A N 1
ATOM 1114 C CA . VAL A 1 145 ? 4.355 10.562 -8.339 1.00 84.38 145 VAL A CA 1
ATOM 1115 C C . VAL A 1 145 ? 3.439 11.783 -8.267 1.00 84.38 145 VAL A C 1
ATOM 1117 O O . VAL A 1 145 ? 2.301 11.727 -8.726 1.00 84.38 145 VAL A O 1
ATOM 1120 N N . VAL A 1 146 ? 3.926 12.911 -7.737 1.00 86.62 146 VAL A N 1
ATOM 1121 C CA . VAL A 1 146 ? 3.127 14.147 -7.643 1.00 86.62 146 VAL A CA 1
ATOM 1122 C C . VAL A 1 146 ? 2.723 14.656 -9.026 1.00 86.62 146 VAL A C 1
ATOM 1124 O O . VAL A 1 146 ? 1.570 15.053 -9.213 1.00 86.62 146 VAL A O 1
ATOM 1127 N N . LYS A 1 147 ? 3.646 14.631 -9.993 1.00 91.19 147 LYS A N 1
ATOM 1128 C CA . LYS A 1 147 ? 3.366 15.009 -11.381 1.00 91.19 147 LYS A CA 1
ATOM 1129 C C . LYS A 1 147 ? 2.307 14.093 -12.003 1.00 91.19 147 LYS A C 1
ATOM 1131 O O . LYS A 1 147 ? 1.306 14.597 -12.505 1.00 91.19 147 LYS A O 1
ATOM 1136 N N . ALA A 1 148 ? 2.454 12.778 -11.852 1.00 87.56 148 ALA A N 1
ATOM 1137 C CA . ALA A 1 148 ? 1.502 11.800 -12.372 1.00 87.56 148 ALA A CA 1
ATOM 1138 C C . ALA A 1 148 ? 0.095 11.964 -11.764 1.00 87.56 148 ALA A C 1
ATOM 1140 O O . ALA A 1 148 ? -0.902 11.867 -12.477 1.00 87.56 148 ALA A O 1
ATOM 1141 N N . VAL A 1 149 ? -0.017 12.280 -10.465 1.00 87.50 149 VAL A N 1
ATOM 1142 C CA . VAL A 1 149 ? -1.320 12.574 -9.834 1.00 87.50 149 VAL A CA 1
ATOM 1143 C C . VAL A 1 149 ? -1.978 13.806 -10.458 1.00 87.50 149 VAL A C 1
ATOM 1145 O O . VAL A 1 149 ? -3.194 13.806 -10.648 1.00 87.50 149 VAL A O 1
ATOM 1148 N N . LYS A 1 150 ? -1.209 14.865 -10.741 1.00 90.62 150 LYS A N 1
ATOM 1149 C CA . LYS A 1 150 ? -1.745 16.096 -11.345 1.00 90.62 150 LYS A CA 1
ATOM 1150 C C . LYS A 1 150 ? -2.245 15.841 -12.763 1.00 90.62 150 LYS A C 1
ATOM 1152 O O . LYS A 1 150 ? -3.401 16.134 -13.042 1.00 90.62 150 LYS A O 1
ATOM 1157 N N . GLU A 1 151 ? -1.420 15.220 -13.601 1.00 93.06 151 GLU A N 1
ATOM 1158 C CA . GLU A 1 151 ? -1.757 14.929 -15.000 1.00 93.06 151 GLU A CA 1
ATOM 1159 C C . GLU A 1 151 ? -3.014 14.062 -15.108 1.00 93.06 151 GLU A C 1
ATOM 1161 O O . GLU A 1 151 ? -3.936 14.398 -15.847 1.00 93.06 151 GLU A O 1
ATOM 1166 N N . VAL A 1 152 ? -3.113 13.000 -14.302 1.00 90.81 152 VAL A N 1
ATOM 1167 C CA . VAL A 1 152 ? -4.288 12.119 -14.336 1.00 90.81 152 VAL A CA 1
ATOM 1168 C C . VAL A 1 152 ? -5.541 12.828 -13.807 1.00 90.81 152 VAL A C 1
ATOM 1170 O O . VAL A 1 152 ? -6.632 12.596 -14.321 1.00 90.81 152 VAL A O 1
ATOM 1173 N N . LYS A 1 153 ? -5.420 13.728 -12.821 1.00 88.06 153 LYS A N 1
ATOM 1174 C CA . LYS A 1 153 ? -6.556 14.546 -12.353 1.00 88.06 153 LYS A CA 1
ATOM 1175 C C . LYS A 1 153 ? -7.029 15.545 -13.408 1.00 88.06 153 LYS A C 1
ATOM 1177 O O . LYS A 1 153 ? -8.235 15.752 -13.545 1.00 88.06 153 LYS A O 1
ATOM 1182 N N . GLU A 1 154 ? -6.109 16.155 -14.147 1.00 94.06 154 GLU A N 1
ATOM 1183 C CA . GLU A 1 154 ? -6.435 17.060 -15.253 1.00 94.06 154 GLU A CA 1
ATOM 1184 C C . GLU A 1 154 ? -7.093 16.306 -16.412 1.00 94.06 154 GLU A C 1
ATOM 1186 O O . GLU A 1 154 ? -8.107 16.759 -16.940 1.00 94.06 154 GLU A O 1
ATOM 1191 N N . GLU A 1 155 ? -6.570 15.132 -16.771 1.00 92.69 155 GLU A N 1
ATOM 1192 C CA . GLU A 1 155 ? -7.145 14.278 -17.814 1.00 92.69 155 GLU A CA 1
ATOM 1193 C C . GLU A 1 155 ? -8.539 13.774 -17.418 1.00 92.69 155 GLU A C 1
ATOM 1195 O O . GLU A 1 155 ? -9.481 13.866 -18.205 1.00 92.69 155 GLU A O 1
ATOM 1200 N N . PHE A 1 156 ? -8.708 13.338 -16.166 1.00 91.06 156 PHE A N 1
ATOM 1201 C CA . PHE A 1 156 ? -10.004 12.919 -15.630 1.00 91.06 156 PHE A CA 1
ATOM 1202 C C . PHE A 1 156 ? -11.029 14.062 -15.620 1.00 91.06 156 PHE A C 1
ATOM 1204 O O . PHE A 1 156 ? -12.204 13.842 -15.895 1.00 91.06 156 PHE A O 1
ATOM 1211 N N . SER A 1 157 ? -10.589 15.298 -15.359 1.00 91.69 157 SER A N 1
ATOM 1212 C CA . SER A 1 157 ? -11.469 16.476 -15.409 1.00 91.69 157 SER A CA 1
ATOM 1213 C C . SER A 1 157 ? -11.960 16.782 -16.829 1.00 91.69 157 SER A C 1
ATOM 1215 O O . SER A 1 157 ? -13.047 17.331 -16.988 1.00 91.69 157 SER A O 1
ATOM 1217 N N . LYS A 1 158 ? -11.180 16.421 -17.859 1.00 95.31 158 LYS A N 1
ATOM 1218 C CA . LYS A 1 158 ? -11.562 16.561 -19.276 1.00 95.31 158 LYS A CA 1
ATOM 1219 C C . LYS A 1 158 ? -12.470 15.421 -19.751 1.00 95.31 158 LYS A C 1
ATOM 1221 O O . LYS A 1 158 ? -13.331 15.658 -20.592 1.00 95.31 158 LYS A O 1
ATOM 1226 N N . HIS A 1 159 ? -12.287 14.216 -19.209 1.00 93.38 159 HIS A N 1
ATOM 1227 C CA . HIS A 1 159 ? -12.995 12.997 -19.617 1.00 93.38 159 HIS A CA 1
ATOM 1228 C C . HIS A 1 159 ? -13.590 12.251 -18.408 1.00 93.38 159 HIS A C 1
ATOM 1230 O O . HIS A 1 159 ? -13.084 11.193 -18.019 1.00 93.38 159 HIS A O 1
ATOM 1236 N N . PRO A 1 160 ? -14.659 12.781 -17.784 1.00 91.00 160 PRO A N 1
ATOM 1237 C CA . PRO A 1 160 ? -15.275 12.160 -16.607 1.00 91.00 160 PRO A CA 1
ATOM 1238 C C . PRO A 1 160 ? -15.982 10.828 -16.915 1.00 91.00 160 PRO A C 1
ATOM 1240 O O . PRO A 1 160 ? -16.304 10.070 -16.002 1.00 91.00 160 PRO A O 1
ATOM 1243 N N . ASP A 1 161 ? -16.227 10.534 -18.191 1.00 94.31 161 ASP A N 1
ATOM 1244 C CA . ASP A 1 161 ? -16.838 9.311 -18.712 1.00 94.31 161 ASP A CA 1
ATOM 1245 C C . ASP A 1 161 ? -15.854 8.136 -18.835 1.00 94.31 161 ASP A C 1
ATOM 1247 O O . ASP A 1 161 ? -16.278 7.008 -19.085 1.00 94.31 161 ASP A O 1
ATOM 1251 N N . ARG A 1 162 ? -14.553 8.373 -18.622 1.00 88.50 162 ARG A N 1
ATOM 1252 C CA . ARG A 1 162 ? -13.496 7.361 -18.719 1.00 88.50 162 ARG A CA 1
ATOM 1253 C C . ARG A 1 162 ? -13.175 6.720 -17.362 1.00 88.50 162 ARG A C 1
ATOM 1255 O O . ARG A 1 162 ? -12.386 7.271 -16.584 1.00 88.50 162 ARG A O 1
ATOM 1262 N N . PRO A 1 163 ? -13.732 5.533 -17.045 1.00 83.25 163 PRO A N 1
ATOM 1263 C CA . PRO A 1 163 ? -13.514 4.886 -15.751 1.00 83.25 163 PRO A CA 1
ATOM 1264 C C . PRO A 1 163 ? -12.060 4.439 -15.544 1.00 83.25 163 PRO A C 1
ATOM 1266 O O . PRO A 1 163 ? -11.612 4.314 -14.406 1.00 83.25 163 PRO A O 1
ATOM 1269 N N . ASP A 1 164 ? -11.299 4.226 -16.616 1.00 84.44 164 ASP A N 1
ATOM 1270 C CA . ASP A 1 164 ? -9.887 3.855 -16.549 1.00 84.44 164 ASP A CA 1
ATOM 1271 C C . ASP A 1 164 ? -9.017 4.974 -15.949 1.00 84.44 164 ASP A C 1
ATOM 1273 O O . ASP A 1 164 ? -8.136 4.695 -15.132 1.00 84.44 164 ASP A O 1
ATOM 1277 N N . LEU A 1 165 ? -9.327 6.242 -16.245 1.00 86.12 165 LEU A N 1
ATOM 1278 C CA . LEU A 1 165 ? -8.652 7.398 -15.646 1.00 86.12 165 LEU A CA 1
ATOM 1279 C C . LEU A 1 165 ? -8.963 7.529 -14.154 1.00 86.12 165 LEU A C 1
ATOM 1281 O O . LEU A 1 165 ? -8.076 7.858 -13.366 1.00 86.12 165 LEU A O 1
ATOM 1285 N N . MET A 1 166 ? -10.191 7.202 -13.742 1.00 83.25 166 MET A N 1
ATOM 1286 C CA . MET A 1 166 ? -10.566 7.151 -12.327 1.00 83.25 166 MET A CA 1
ATOM 1287 C C . MET A 1 166 ? -9.778 6.068 -11.579 1.00 83.25 166 MET A C 1
ATOM 1289 O O . MET A 1 166 ? -9.252 6.324 -10.492 1.00 83.25 166 MET A O 1
ATOM 1293 N N . VAL A 1 167 ? -9.664 4.868 -12.159 1.00 83.44 167 VAL A N 1
ATOM 1294 C CA . VAL A 1 167 ? -8.885 3.766 -11.573 1.00 83.44 167 VAL A CA 1
ATOM 1295 C C . VAL A 1 167 ? -7.409 4.153 -11.475 1.00 83.44 167 VAL A C 1
ATOM 1297 O O . VAL A 1 167 ? -6.814 4.016 -10.405 1.00 83.44 167 VAL A O 1
ATOM 1300 N N . LYS A 1 168 ? -6.839 4.722 -12.542 1.00 83.50 168 LYS A N 1
ATOM 1301 C CA . LYS A 1 168 ? -5.454 5.212 -12.569 1.00 83.50 168 LYS A CA 1
ATOM 1302 C C . LYS A 1 168 ? -5.213 6.296 -11.514 1.00 83.50 168 LYS A C 1
ATOM 1304 O O . LYS A 1 168 ? -4.239 6.216 -10.765 1.00 83.50 168 LYS A O 1
ATOM 1309 N N . ALA A 1 169 ? -6.124 7.264 -11.392 1.00 83.69 169 ALA A N 1
ATOM 1310 C CA . ALA A 1 169 ? -6.056 8.315 -10.379 1.00 83.69 169 ALA A CA 1
ATOM 1311 C C . ALA A 1 169 ? -6.089 7.724 -8.969 1.00 83.69 169 ALA A C 1
ATOM 1313 O O . ALA A 1 169 ? -5.264 8.089 -8.134 1.00 83.69 169 ALA A O 1
ATOM 1314 N N . SER A 1 170 ? -7.018 6.797 -8.712 1.00 81.19 170 SER A N 1
ATOM 1315 C CA . SER A 1 170 ? -7.166 6.132 -7.416 1.00 81.19 170 SER A CA 1
ATOM 1316 C C . SER A 1 170 ? -5.914 5.342 -7.042 1.00 81.19 170 SER A C 1
ATOM 1318 O O . SER A 1 170 ? -5.432 5.466 -5.917 1.00 81.19 170 SER A O 1
ATOM 1320 N N . MET A 1 171 ? -5.338 4.597 -7.988 1.00 78.44 171 MET A N 1
ATOM 1321 C CA . MET A 1 171 ? -4.111 3.836 -7.761 1.00 78.44 171 MET A CA 1
ATOM 1322 C C . MET A 1 171 ? -2.951 4.759 -7.383 1.00 78.44 171 MET A C 1
ATOM 1324 O O . MET A 1 171 ? -2.387 4.606 -6.299 1.00 78.44 171 MET A O 1
ATOM 1328 N N . ILE A 1 172 ? -2.637 5.763 -8.207 1.00 80.75 172 ILE A N 1
ATOM 1329 C CA . ILE A 1 172 ? -1.512 6.676 -7.941 1.00 80.75 172 ILE A CA 1
ATOM 1330 C C . ILE A 1 172 ? -1.755 7.474 -6.646 1.00 80.75 172 ILE A C 1
ATOM 1332 O O . ILE A 1 172 ? -0.839 7.664 -5.842 1.00 80.75 172 ILE A O 1
ATOM 1336 N N . GLN A 1 173 ? -2.997 7.897 -6.394 1.00 77.62 173 GLN A N 1
ATOM 1337 C CA . GLN A 1 173 ? -3.371 8.611 -5.175 1.00 77.62 173 GLN A CA 1
ATOM 1338 C C . GLN A 1 173 ? -3.188 7.745 -3.920 1.00 77.62 173 GLN A C 1
ATOM 1340 O O . GLN A 1 173 ? -2.691 8.272 -2.925 1.00 77.62 173 GLN A O 1
ATOM 1345 N N . ASN A 1 174 ? -3.533 6.453 -3.969 1.00 73.19 174 ASN A N 1
ATOM 1346 C CA . ASN A 1 174 ? -3.330 5.510 -2.864 1.00 73.19 174 ASN A CA 1
ATOM 1347 C C . ASN A 1 174 ? -1.837 5.314 -2.559 1.00 73.19 174 ASN A C 1
ATOM 1349 O O . ASN A 1 174 ? -1.434 5.410 -1.398 1.00 73.19 174 ASN A O 1
ATOM 1353 N N . TYR A 1 175 ? -1.005 5.134 -3.593 1.00 72.00 175 TYR A N 1
ATOM 1354 C CA . TYR A 1 175 ? 0.457 5.072 -3.444 1.00 72.00 175 TYR A CA 1
ATOM 1355 C C . TYR A 1 175 ? 1.021 6.337 -2.783 1.00 72.00 175 TYR A C 1
ATOM 1357 O O . TYR A 1 175 ? 1.889 6.261 -1.911 1.00 72.00 175 TYR A O 1
ATOM 1365 N N . TRP A 1 176 ? 0.501 7.510 -3.152 1.00 72.38 176 TRP A N 1
ATOM 1366 C CA . TRP A 1 176 ? 0.937 8.776 -2.572 1.00 72.38 176 TRP A CA 1
ATOM 1367 C C . TRP A 1 176 ? 0.443 8.986 -1.132 1.00 72.38 176 TRP A C 1
ATOM 1369 O O . TRP A 1 176 ? 1.204 9.447 -0.277 1.00 72.38 176 TRP A O 1
ATOM 1379 N N . SER A 1 177 ? -0.811 8.635 -0.823 1.00 67.69 177 SER A N 1
ATOM 1380 C CA . SER A 1 177 ? -1.372 8.805 0.525 1.00 67.69 177 SER A CA 1
ATOM 1381 C C . SER A 1 177 ? -0.701 7.914 1.564 1.00 67.69 177 SER A C 1
ATOM 1383 O O . SER A 1 177 ? -0.480 8.378 2.683 1.00 67.69 177 SER A O 1
ATOM 1385 N N . SER A 1 178 ? -0.295 6.696 1.192 1.00 61.97 178 SER A N 1
ATOM 1386 C CA . SER A 1 178 ? 0.445 5.795 2.086 1.00 61.97 178 SER A CA 1
ATOM 1387 C C . SER A 1 178 ? 1.791 6.378 2.537 1.00 61.97 178 SER A C 1
ATOM 1389 O O . SER A 1 178 ? 2.297 6.003 3.587 1.00 61.97 178 SER A O 1
ATOM 1391 N N . ARG A 1 179 ? 2.346 7.356 1.804 1.00 61.19 179 ARG A N 1
ATOM 1392 C CA . ARG A 1 179 ? 3.592 8.060 2.156 1.00 61.19 179 ARG A CA 1
ATOM 1393 C C . ARG A 1 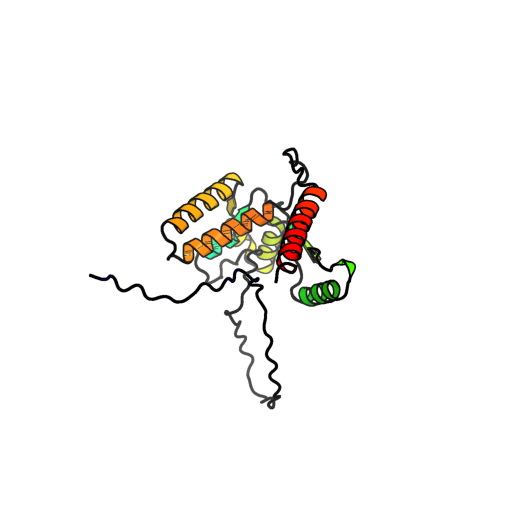179 ? 3.407 9.312 3.011 1.00 61.19 179 ARG A C 1
ATOM 1395 O O . ARG A 1 179 ? 4.363 9.757 3.637 1.00 61.19 179 ARG A O 1
ATOM 1402 N N . ARG A 1 180 ? 2.208 9.907 3.059 1.00 56.50 180 ARG A N 1
ATOM 1403 C CA . ARG A 1 180 ? 1.944 11.068 3.938 1.00 56.50 180 ARG A CA 1
ATOM 1404 C C . ARG A 1 180 ? 1.796 10.680 5.407 1.00 56.50 180 ARG A C 1
ATOM 1406 O O . ARG A 1 180 ? 1.815 11.552 6.276 1.00 56.50 180 ARG A O 1
ATOM 1413 N N . ILE A 1 181 ? 1.697 9.388 5.695 1.00 50.31 181 ILE A N 1
ATOM 1414 C CA . ILE A 1 181 ? 1.715 8.858 7.051 1.00 50.31 181 ILE A CA 1
ATOM 1415 C C . ILE A 1 181 ? 3.196 8.724 7.473 1.00 50.31 181 ILE A C 1
ATOM 1417 O O . ILE A 1 181 ? 3.759 7.641 7.488 1.00 50.31 181 ILE A O 1
ATOM 1421 N N . LEU A 1 182 ? 3.783 9.883 7.828 1.00 42.59 182 LEU A N 1
ATOM 1422 C CA . LEU A 1 182 ? 5.091 10.151 8.474 1.00 42.59 182 LEU A CA 1
ATOM 1423 C C . LEU A 1 182 ? 6.321 10.315 7.550 1.00 42.59 182 LEU A C 1
ATOM 1425 O O . LEU A 1 182 ? 6.711 9.397 6.838 1.00 42.59 182 LEU A O 1
ATOM 1429 N N . PRO A 1 183 ? 6.985 11.491 7.631 1.00 40.81 183 PRO A N 1
ATOM 1430 C CA . PRO A 1 183 ? 7.952 11.710 8.711 1.00 40.81 183 PRO A CA 1
ATOM 1431 C C . PRO A 1 183 ? 7.541 12.803 9.709 1.00 40.81 183 PRO A C 1
ATOM 1433 O O . PRO A 1 183 ? 7.053 13.878 9.364 1.00 40.81 183 PRO A O 1
ATOM 1436 N N . ARG A 1 184 ? 7.788 12.530 10.997 1.00 44.78 184 ARG A N 1
ATOM 1437 C CA . ARG A 1 184 ? 7.526 13.435 12.134 1.00 44.78 184 ARG A CA 1
ATOM 1438 C C . ARG A 1 184 ? 8.417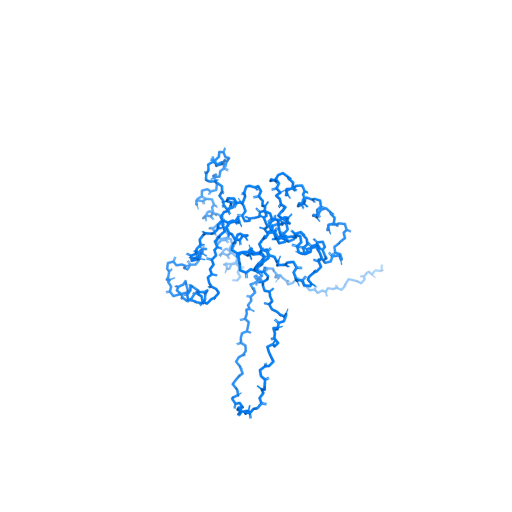 14.694 12.120 1.00 44.78 184 ARG A C 1
ATOM 1440 O O . ARG A 1 184 ? 8.112 15.639 12.837 1.00 44.78 184 ARG A O 1
ATOM 1447 N N . THR A 1 185 ? 9.469 14.713 11.302 1.00 40.38 185 THR A N 1
ATOM 1448 C CA . THR A 1 185 ? 10.575 15.688 11.306 1.00 40.38 185 THR A CA 1
ATOM 1449 C C . THR A 1 185 ? 10.430 16.869 10.339 1.00 40.38 185 THR A C 1
ATOM 1451 O O . THR A 1 185 ? 11.237 17.785 10.408 1.00 40.38 185 THR A O 1
ATOM 1454 N N . GLN A 1 186 ? 9.386 16.926 9.503 1.00 38.19 186 GLN A N 1
ATOM 1455 C CA . GLN A 1 186 ? 9.060 18.117 8.690 1.00 38.19 186 GLN A CA 1
ATOM 1456 C C . GLN A 1 186 ? 7.796 18.855 9.169 1.00 38.19 186 GLN A C 1
ATOM 1458 O O . GLN A 1 186 ? 7.140 19.564 8.409 1.00 38.19 186 GLN A O 1
ATOM 1463 N N . ARG A 1 187 ? 7.454 18.753 10.460 1.00 43.19 187 ARG A N 1
ATOM 1464 C CA . ARG A 1 187 ? 6.495 19.675 11.095 1.00 43.19 187 ARG A CA 1
ATOM 1465 C C . ARG A 1 187 ? 7.202 20.955 11.553 1.00 43.19 187 ARG A C 1
ATOM 1467 O O . ARG A 1 187 ? 7.299 21.236 12.738 1.00 43.19 187 ARG A O 1
ATOM 1474 N N . GLY A 1 188 ? 7.703 21.704 10.574 1.00 33.53 188 GLY A N 1
ATOM 1475 C CA . GLY A 1 188 ? 8.100 23.112 10.700 1.00 33.53 188 GLY A CA 1
ATOM 1476 C C . GLY A 1 188 ? 7.106 24.065 10.024 1.00 33.53 188 GLY A C 1
ATOM 1477 O O . GLY A 1 188 ? 7.432 25.220 9.788 1.00 33.53 188 GLY A O 1
ATOM 1478 N N . LEU A 1 189 ? 5.907 23.585 9.679 1.00 36.41 189 LEU A N 1
ATOM 1479 C CA . LEU A 1 189 ? 4.814 24.396 9.152 1.00 36.41 189 LEU A CA 1
ATOM 1480 C C . LEU A 1 189 ? 3.613 24.263 10.088 1.00 36.41 189 LEU A C 1
ATOM 1482 O O . LEU A 1 189 ? 2.980 23.213 10.174 1.00 36.41 189 LEU A O 1
ATOM 1486 N N . ASP A 1 190 ? 3.413 25.344 10.832 1.00 35.78 190 ASP A N 1
ATOM 1487 C CA . ASP A 1 190 ? 2.248 25.788 11.591 1.00 35.78 190 ASP A CA 1
ATOM 1488 C C . ASP A 1 190 ? 0.994 24.888 11.515 1.00 35.78 190 ASP A C 1
ATOM 1490 O O . ASP A 1 190 ? 0.044 25.132 10.774 1.00 35.78 190 ASP A O 1
ATOM 1494 N N . THR A 1 191 ? 0.968 23.821 12.319 1.00 40.53 191 THR A N 1
ATOM 1495 C CA . THR A 1 191 ? -0.277 23.133 12.680 1.00 40.53 191 THR A CA 1
ATOM 1496 C C . THR A 1 191 ? -0.716 23.579 14.065 1.00 40.53 191 THR A C 1
ATOM 1498 O O . THR A 1 191 ? -0.793 22.772 14.992 1.00 40.53 191 THR A O 1
ATOM 1501 N N . THR A 1 192 ? -1.060 24.855 14.209 1.00 37.16 192 THR A N 1
ATOM 1502 C CA . THR A 1 192 ? -1.939 25.325 15.287 1.00 37.16 192 THR A CA 1
ATOM 1503 C C . THR A 1 192 ? -3.417 25.084 14.943 1.00 37.16 192 THR A C 1
ATOM 1505 O O . THR A 1 192 ? -4.297 25.879 15.247 1.00 37.16 192 THR A O 1
ATOM 1508 N N . TRP A 1 193 ? -3.748 23.901 14.413 1.00 41.25 193 TRP A N 1
ATOM 1509 C CA . TRP A 1 193 ? -5.036 23.292 14.754 1.00 41.25 193 TRP A CA 1
ATOM 1510 C C . TRP A 1 193 ? -4.863 22.611 16.106 1.00 41.25 193 TRP A C 1
ATOM 1512 O O . TRP A 1 193 ? -4.745 21.391 16.221 1.00 41.25 193 TRP A O 1
ATOM 1522 N N . THR A 1 194 ? -4.778 23.436 17.147 1.00 49.03 194 THR A N 1
ATOM 1523 C CA . THR A 1 194 ? -4.813 22.956 18.522 1.00 49.03 194 THR A CA 1
ATOM 1524 C C . THR A 1 194 ? -6.121 22.195 18.743 1.00 49.03 194 THR A C 1
ATOM 1526 O O . THR A 1 194 ? -7.152 22.470 18.121 1.00 49.03 194 THR A O 1
ATOM 1529 N N . ARG A 1 195 ? -6.096 21.230 19.667 1.00 46.56 195 ARG A N 1
ATOM 1530 C CA . ARG A 1 195 ? -7.280 20.529 20.194 1.00 46.56 195 ARG A CA 1
ATOM 1531 C C . ARG A 1 195 ? -8.431 21.502 20.508 1.00 46.56 195 ARG A C 1
ATOM 1533 O O . ARG A 1 195 ? -9.595 21.153 20.332 1.00 46.56 195 ARG A O 1
ATOM 1540 N N . GLU A 1 196 ? -8.105 22.735 20.893 1.00 42.38 196 GLU A N 1
ATOM 1541 C CA . GLU A 1 196 ? -9.060 23.821 21.105 1.00 42.38 196 GLU A CA 1
ATOM 1542 C C . GLU A 1 196 ? -9.768 24.299 19.829 1.00 42.38 196 GLU A C 1
ATOM 1544 O O . GLU A 1 196 ? -10.977 24.499 19.883 1.00 42.38 196 GLU A O 1
ATOM 1549 N N . SER A 1 197 ? -9.101 24.420 18.676 1.00 53.72 197 SER A N 1
ATOM 1550 C CA . SER A 1 197 ? -9.742 24.839 17.412 1.00 53.72 197 SER A CA 1
ATOM 1551 C C . SER A 1 197 ? -10.751 23.810 16.888 1.00 53.72 197 SER A C 1
ATOM 1553 O O . SER A 1 197 ? -11.826 24.178 16.398 1.00 53.72 197 SER A O 1
ATOM 1555 N N . TYR A 1 198 ? -10.470 22.515 17.066 1.00 47.75 198 TYR A N 1
ATOM 1556 C CA . TYR A 1 198 ? -11.424 21.450 16.734 1.00 47.75 198 TYR A CA 1
ATOM 1557 C C . TYR A 1 198 ? -12.605 21.432 17.718 1.00 47.75 198 TYR A C 1
ATOM 1559 O O . TYR A 1 198 ? -13.764 21.457 17.300 1.00 47.75 198 TYR A O 1
ATOM 1567 N N . ILE A 1 199 ? -12.334 21.508 19.029 1.00 60.72 199 ILE A N 1
ATOM 1568 C CA . ILE A 1 199 ? -13.385 21.576 20.058 1.00 60.72 199 ILE A CA 1
ATOM 1569 C C . ILE A 1 199 ? -14.256 22.829 19.876 1.00 60.72 199 ILE A C 1
ATOM 1571 O O . ILE A 1 199 ? -15.477 22.730 19.976 1.00 60.72 199 ILE A O 1
ATOM 1575 N N . ARG A 1 200 ? -13.676 23.992 19.556 1.00 62.81 200 ARG A N 1
ATOM 1576 C CA . ARG A 1 200 ? -14.396 25.259 19.341 1.00 62.81 200 ARG A CA 1
ATOM 1577 C C . ARG A 1 200 ? -15.304 25.198 18.112 1.00 62.81 200 ARG A C 1
ATOM 1579 O O . ARG A 1 200 ? -16.435 25.679 18.181 1.00 62.81 200 ARG A O 1
ATOM 1586 N N . THR A 1 201 ? -14.861 24.541 17.039 1.00 61.31 201 THR A N 1
ATOM 1587 C CA . THR A 1 201 ? -15.680 24.299 15.839 1.00 61.31 201 THR A CA 1
ATOM 1588 C C . THR A 1 201 ? -16.829 23.326 16.130 1.00 61.31 201 THR A C 1
ATOM 1590 O O . THR A 1 201 ? -17.978 23.596 15.783 1.00 61.31 201 THR A O 1
ATOM 1593 N N . CYS A 1 202 ? -16.583 22.240 16.866 1.00 58.00 202 CYS A N 1
ATOM 1594 C CA . CYS A 1 202 ? -17.650 21.316 17.264 1.00 58.00 202 CYS A CA 1
ATOM 1595 C C . CYS A 1 202 ? -18.656 21.951 18.248 1.00 58.00 202 CYS A C 1
ATOM 1597 O O . CYS A 1 202 ? -19.860 21.695 18.157 1.00 58.00 202 CYS A O 1
ATOM 1599 N N . ARG A 1 203 ? -18.196 22.817 19.163 1.00 65.44 203 ARG A N 1
ATOM 1600 C CA . ARG A 1 203 ? -19.061 23.539 20.117 1.00 65.44 203 ARG A CA 1
ATOM 1601 C C . ARG A 1 203 ? -19.917 24.601 19.420 1.00 65.44 203 ARG A C 1
ATOM 1603 O O . ARG A 1 203 ? -21.085 24.744 19.773 1.00 65.44 203 ARG A O 1
ATOM 1610 N N . SER A 1 204 ? -19.386 25.301 18.413 1.00 57.94 204 SER A N 1
ATOM 1611 C CA . SER A 1 204 ? -20.147 26.308 17.654 1.00 57.94 204 SER A CA 1
ATOM 1612 C C . SER A 1 204 ? -21.255 25.683 16.795 1.00 57.94 204 SER A C 1
ATOM 1614 O O . SER A 1 204 ? -22.347 26.247 16.697 1.00 57.94 204 SER A O 1
ATOM 1616 N N . ILE A 1 205 ? -21.024 24.480 16.258 1.00 61.53 205 ILE A N 1
ATOM 1617 C CA . ILE A 1 205 ? -22.035 23.703 15.524 1.00 61.53 205 ILE A CA 1
ATOM 1618 C C . ILE A 1 205 ? -23.148 23.220 16.471 1.00 61.53 205 ILE A C 1
ATOM 1620 O O . ILE A 1 205 ? -24.328 23.385 16.158 1.00 61.53 205 ILE A O 1
ATOM 1624 N N . ARG A 1 206 ? -22.799 22.714 17.664 1.00 62.34 206 ARG A N 1
ATOM 1625 C CA . ARG A 1 206 ? -23.777 22.250 18.671 1.00 62.34 206 ARG A CA 1
ATOM 1626 C C . ARG A 1 206 ? -24.624 23.389 19.262 1.00 62.34 206 ARG A C 1
ATOM 1628 O O . ARG A 1 206 ? -25.819 23.216 19.487 1.00 62.34 206 ARG A O 1
ATOM 1635 N N . LEU A 1 207 ? -24.045 24.571 19.478 1.00 58.88 207 LEU A N 1
ATOM 1636 C CA . LEU A 1 207 ? -24.800 25.738 19.960 1.00 58.88 207 LEU A CA 1
ATOM 1637 C C . LEU A 1 207 ? -25.741 26.308 18.883 1.00 58.88 207 LEU A C 1
ATOM 1639 O O . LEU A 1 207 ? -26.830 26.783 19.206 1.00 58.88 207 LEU A O 1
ATOM 1643 N N . ARG A 1 208 ? -25.372 26.212 17.596 1.00 55.53 208 ARG A N 1
ATOM 1644 C CA . ARG A 1 208 ? -26.258 26.603 16.484 1.00 55.53 208 ARG A CA 1
ATOM 1645 C C . ARG A 1 208 ? -27.425 25.638 16.274 1.00 55.53 208 ARG A C 1
ATOM 1647 O O . ARG A 1 208 ? -28.490 26.102 15.877 1.00 55.53 208 ARG A O 1
ATOM 1654 N N . SER A 1 209 ? -27.266 24.340 16.546 1.00 51.47 209 SER A N 1
ATOM 1655 C CA . SER A 1 209 ? -28.384 23.387 16.465 1.00 51.47 209 SER A CA 1
ATOM 1656 C C . SER A 1 209 ? -29.367 23.549 17.628 1.00 51.47 209 SER A C 1
ATOM 1658 O O . SER A 1 209 ? -30.569 23.471 17.412 1.00 51.47 209 SER A O 1
ATOM 1660 N N . SER A 1 210 ? -28.874 23.862 18.833 1.00 52.78 210 SER A N 1
ATOM 1661 C CA . SER A 1 210 ? -29.709 24.075 20.027 1.00 52.78 210 SER A CA 1
ATOM 1662 C C . SER A 1 210 ? -30.558 25.352 19.974 1.00 52.78 210 SER A C 1
ATOM 1664 O O . SER A 1 210 ? -31.663 25.357 20.504 1.00 52.78 210 SER A O 1
ATOM 1666 N N . ARG A 1 211 ? -30.095 26.424 19.312 1.00 54.94 211 ARG A N 1
ATOM 1667 C CA . ARG A 1 211 ? -30.909 27.643 19.119 1.00 54.94 211 ARG A CA 1
ATOM 1668 C C . ARG A 1 211 ? -32.038 27.482 18.101 1.00 54.94 211 ARG A C 1
ATOM 1670 O O . ARG A 1 211 ? -32.995 28.238 18.158 1.00 54.94 211 ARG A O 1
ATOM 1677 N N . LYS A 1 212 ? -31.935 26.529 17.168 1.00 55.56 212 LYS A N 1
ATOM 1678 C CA . LYS A 1 212 ? -32.983 26.287 16.162 1.00 55.56 212 LYS A CA 1
ATOM 1679 C C . LYS A 1 212 ? -34.157 25.465 16.699 1.00 55.56 212 LYS A C 1
ATOM 1681 O O . LYS A 1 212 ? -35.208 25.474 16.078 1.00 55.56 212 LYS A O 1
ATOM 1686 N N . SER A 1 213 ? -33.993 24.783 17.834 1.00 55.91 213 SER A N 1
ATOM 1687 C CA . SER A 1 213 ? -35.042 23.970 18.463 1.00 55.91 213 SER A CA 1
ATOM 1688 C C . SER A 1 213 ? -35.834 24.703 19.552 1.00 55.91 213 SER A C 1
ATOM 1690 O O . SER A 1 213 ? -36.728 24.104 20.130 1.00 55.91 213 SER A O 1
ATOM 1692 N N . SER A 1 214 ? -35.506 25.961 19.869 1.00 54.94 214 SER A N 1
ATOM 1693 C CA . SER A 1 214 ? -36.192 26.757 20.903 1.00 54.94 214 SER A CA 1
ATOM 1694 C C . SER A 1 214 ? -37.076 27.880 20.341 1.00 54.94 214 SER A C 1
ATOM 1696 O O . SER A 1 214 ? -37.517 28.740 21.094 1.00 54.94 214 SER A O 1
ATOM 1698 N N . THR A 1 215 ? -37.276 27.925 19.023 1.00 55.69 215 THR A N 1
ATOM 1699 C CA . THR A 1 215 ? -38.091 28.936 18.319 1.00 55.69 215 THR A CA 1
ATOM 1700 C C . THR A 1 215 ? -39.155 28.286 17.430 1.00 55.69 215 THR A C 1
ATOM 1702 O O . THR A 1 215 ? -39.467 28.793 16.354 1.00 55.69 215 THR A O 1
ATOM 1705 N N . SER A 1 216 ? -39.679 27.132 17.840 1.00 50.94 216 SER A N 1
ATOM 1706 C CA . SER A 1 216 ? -40.814 26.447 17.209 1.00 50.94 216 SER A CA 1
ATOM 1707 C C . SER A 1 216 ? -41.776 25.966 18.277 1.00 50.94 216 SER A C 1
ATOM 1709 O O . SER A 1 216 ? -41.273 25.592 19.360 1.00 50.94 216 SER A O 1
#

Sequence (216 aa):
MSASSVWYPAILQHPVQKACAFSMTRNRRFGSLSKNSTSRTHLSTSGGGCNNFLPLPARTRVPPDVAAFTHLIAGTGEARTLVTDLRRIGLYVARIVADPQTLNHPVIAWDEEVQSLRAHEIGERVSGEGDAMKAKRIYLEPEQVVKAVKEVKEEFSKHPDRPDLMVKASMIQNYWSSRRILPRTQRGLDTTWTRESYIRTCRSIRLRSSRKSSTS

Radius of gyration: 25.47 Å; chains: 1; bounding box: 68×76×46 Å

Foldseek 3Di:
DDDDDDDDDDDDDDDDDPDPDPDDDDDDDDDDDDPDDDDDPPPPPPDDPPPLLEQDDPPDPDDPVVNLLSLEAEAPQQQKDFAADPVCPVVVVVVLVPDPVNVPHDDDDGDDIDGSVRNHCVNLVVNVNNVVSVVSHDYHYLVNLVVQLVVLVVVCVVPVVDVVSVVSNVSSVVVNVSRVPDDPPPPPDDPPPPPCVVVVVVVVVVVVVVVVVVPD

Organism: NCBI:txid114155

Secondary structure (DSSP, 8-state):
----------------------------------S----------S-----TTSPPPTT--S-HHHHHHHTEEETTS--EEEE--HHHHHHHHHHHHH-GGGTTS-----SEEEEHHHHHHHHHHHHS-HHHHHTT-EEE-HHHHHHHHHHHHHHHHH-TT-HHHHHHHHHHHHHHHHHHS--GGG--S-----HHHHHHHHHHHHHHHHHHTS--